Protein 7BIO (pdb70)

Sequence (217 aa):
AVVFVNKLTLIGDAEEFESRYEAVGAFMETQPGLVRYSLVRSTKDDSVYFNIAEWDDEDTFRKALAEPEFRRRLDALTGLIKGEPHLSLPVRQGRAAQVLENLYFQAVVFVNKLTLIGDAEEFESRYEAVGAFMETQPGLVRYSLVRSTKDDSVYFNIAEWDDEDTFRKALAEPEFRRRLDALTGLIKGEPHLSLPVRQGRAAQVLENLYFQGHHHH

Foldseek 3Di:
DWKKKKKKFFQDDPVVLVVLVVQLLVLLVVFPFWDDWDWAADPVDRRIIMIITGGNDVVSVVVSCPDPSNVVSVVVCPSGIDIDIDTGHDPDDDDDDDPCVPVVVD/DKKKKKKKFFPADPVVLVVLVVVLQVVLVPQPFWDHWDWAADPVDRRIIMTMTGGNDDVSVVVQCPDVVSVVSVVVNPVGIDIDMDTGDDDDDDDPVNVVVVVVCVVPVPD

Organism: NCBI:txid42235

B-factor: mean 50.18, std 12.5, range [30.39, 107.14]

Secondary structure (DSSP, 8-state):
-EEEEEEEEE-S-HHHHHHHHHHHHHHHHTSTTEEEEEEEEESS-TTEEEEEEEES-HHHHHHHHT-HHHHHHHHTTBTTEEEEEEEEEEEEEEE---TTGGGS--/-EEEEEEEEE-S-HHHHHHHHHHHHHHHTTSTTEEEEEEEEESS-TTEEEEEEEES-HHHHHHHHT-HHHHHHHHTTBTTEEEEEEEEEEEEEE-HHHHHHHHHHHHHH--

InterPro domains:
  IPR007138 Antibiotic biosynthesis monooxygenase domain [PF03992] (13-73)
  IPR007138 Antibiotic biosynthesis monooxygenase domain [PS51725] (3-90)
  IPR011008 Dimeric alpha-beta barrel [SSF54909] (1-82)

Nearest PDB structures (foldseek):
  7bio-assembly1_A  TM=1.010E+00  e=5.617E-21  Streptomyces bottropensis
  3kng-assembly1_B  TM=9.480E-01  e=1.022E-09  Streptomyces nogalater
  3kg1-assembly3_A-2  TM=9.658E-01  e=2.409E-09  Streptomyces nogalater
  2gff-assembly1_A  TM=8.655E-01  e=7.202E-07  Yersinia pestis
  2omo-assembly4_E  TM=8.014E-01  e=8.889E-06  Nitrosomonas europaea

Structure (mmCIF, N/CA/C/O backbone):
data_7BIO
#
_entry.id   7BIO
#
_cell.length_a   83.681
_cell.length_b   83.681
_cell.length_c   82.346
_cell.angle_alpha   90.000
_cell.angle_beta   90.000
_cell.angle_gamma   120.000
#
_symmetry.space_group_name_H-M   'P 32 2 1'
#
loop_
_entity.id
_entity.type
_entity.pdbx_description
1 polymer 'Monooxygenase/putative anthronoxygenase'
2 non-polymer ETHANOL
3 non-polymer 'PHOSPHATE ION'
4 non-polymer 'ACETATE ION'
5 water water
#
loop_
_atom_site.group_PDB
_atom_site.id
_atom_site.type_symbol
_atom_site.label_atom_id
_atom_site.label_alt_id
_atom_site.label_comp_id
_atom_site.label_asym_id
_atom_site.label_entity_id
_atom_site.label_seq_id
_atom_site.pdbx_PDB_ins_code
_atom_site.Cartn_x
_atom_site.Cartn_y
_atom_site.Cartn_z
_atom_site.occupancy
_atom_site.B_iso_or_equiv
_atom_site.auth_seq_id
_atom_site.auth_comp_id
_atom_site.auth_asym_id
_atom_site.auth_atom_id
_atom_site.pdbx_PDB_model_num
ATOM 1 N N . ALA A 1 2 ? -24.420 31.808 -6.588 1.00 52.74 2 ALA A N 1
ATOM 2 C CA . ALA A 1 2 ? -24.935 32.344 -5.328 1.00 49.21 2 ALA A CA 1
ATOM 3 C C . ALA A 1 2 ? -23.856 32.359 -4.263 1.00 45.50 2 ALA A C 1
ATOM 4 O O . ALA A 1 2 ? -22.929 31.542 -4.283 1.00 44.10 2 ALA A O 1
ATOM 6 N N . VAL A 1 3 ? -23.981 33.304 -3.335 1.00 40.51 3 VAL A N 1
ATOM 7 C CA . VAL A 1 3 ? -23.152 33.345 -2.142 1.00 40.09 3 VAL A CA 1
ATOM 8 C C . VAL A 1 3 ? -24.068 33.378 -0.924 1.00 41.80 3 VAL A C 1
ATOM 9 O O . VAL A 1 3 ? -25.238 33.770 -0.998 1.00 38.49 3 VAL A O 1
ATOM 13 N N . VAL A 1 4 ? -23.534 32.933 0.206 1.00 35.88 4 VAL A N 1
ATOM 14 C CA . VAL A 1 4 ? -24.310 32.834 1.440 1.00 34.33 4 VAL A CA 1
ATOM 15 C C . VAL A 1 4 ? -23.574 33.639 2.498 1.00 34.37 4 VAL A C 1
ATOM 16 O O . VAL A 1 4 ? -22.455 33.281 2.904 1.00 34.02 4 VAL A O 1
ATOM 20 N N . PHE A 1 5 ? -24.185 34.726 2.943 1.00 32.76 5 PHE A N 1
ATOM 21 C CA . PHE A 1 5 ? -23.628 35.472 4.065 1.00 33.78 5 PHE A CA 1
ATOM 22 C C . PHE A 1 5 ? -24.090 34.838 5.374 1.00 37.82 5 PHE A C 1
ATOM 23 O O . PHE A 1 5 ? -25.289 34.644 5.581 1.00 36.05 5 PHE A O 1
ATOM 31 N N . VAL A 1 6 ? -23.147 34.522 6.257 1.00 33.46 6 VAL A N 1
ATOM 32 C CA . VAL A 1 6 ? -23.472 34.005 7.581 1.00 32.07 6 VAL A CA 1
ATOM 33 C C . VAL A 1 6 ? -22.875 34.943 8.608 1.00 37.49 6 VAL A C 1
ATOM 34 O O . VAL A 1 6 ? -21.657 35.192 8.608 1.00 37.17 6 VAL A O 1
ATOM 38 N N . ASN A 1 7 ? -23.723 35.467 9.485 1.00 32.54 7 ASN A N 1
ATOM 39 C CA . ASN A 1 7 ? -23.248 36.277 10.591 1.00 35.79 7 ASN A CA 1
ATOM 40 C C . ASN A 1 7 ? -23.634 35.556 11.864 1.00 39.43 7 ASN A C 1
ATOM 41 O O . ASN A 1 7 ? -24.827 35.339 12.116 1.00 42.03 7 ASN A O 1
ATOM 46 N N . LYS A 1 8 ? -22.627 35.137 12.631 1.00 36.07 8 LYS A N 1
ATOM 47 C CA . LYS A 1 8 ? -22.859 34.571 13.954 1.00 41.40 8 LYS A CA 1
ATOM 48 C C . LYS A 1 8 ? -22.958 35.717 14.954 1.00 45.17 8 LYS A C 1
ATOM 49 O O . LYS A 1 8 ? -21.979 36.440 15.195 1.00 43.63 8 LYS A O 1
ATOM 55 N N . LEU A 1 9 ? -24.136 35.882 15.541 1.00 40.46 9 LEU A N 1
ATOM 56 C CA . LEU A 1 9 ? -24.450 37.036 16.371 1.00 39.65 9 LEU A CA 1
ATOM 57 C C . LEU A 1 9 ? -24.533 36.626 17.829 1.00 46.68 9 LEU A C 1
ATOM 58 O O . LEU A 1 9 ? -25.148 35.607 18.159 1.00 44.08 9 LEU A O 1
ATOM 63 N N . THR A 1 10 ? -23.933 37.435 18.700 1.00 46.46 10 THR A N 1
ATOM 64 C CA . THR A 1 10 ? -23.998 37.229 20.138 1.00 49.19 10 THR A CA 1
ATOM 65 C C . THR A 1 10 ? -24.839 38.339 20.749 1.00 55.34 10 THR A C 1
ATOM 66 O O . THR A 1 10 ? -24.510 39.522 20.608 1.00 51.92 10 THR A O 1
ATOM 70 N N . LEU A 1 11 ? -25.918 37.954 21.421 1.00 52.84 11 LEU A N 1
ATOM 71 C CA . LEU A 1 11 ? -26.825 38.924 22.022 1.00 53.32 11 LEU A CA 1
ATOM 72 C C . LEU A 1 11 ? -26.203 39.538 23.273 1.00 56.95 11 LEU A C 1
ATOM 73 O O . LEU A 1 11 ? -25.761 38.817 24.172 1.00 60.11 11 LEU A O 1
ATOM 78 N N . ILE A 1 12 ? -26.168 40.875 23.339 1.00 54.11 12 ILE A N 1
ATOM 79 C CA . ILE A 1 12 ? -25.634 41.593 24.490 1.00 61.62 12 ILE A CA 1
ATOM 80 C C . ILE A 1 12 ? -26.657 42.546 25.099 1.00 66.52 12 ILE A C 1
ATOM 81 O O . ILE A 1 12 ? -26.323 43.317 26.000 1.00 74.02 12 ILE A O 1
ATOM 86 N N . GLY A 1 13 ? -27.897 42.519 24.617 1.00 69.23 13 GLY A N 1
ATOM 87 C CA . GLY A 1 13 ? -28.967 43.286 25.229 1.00 70.32 13 GLY A CA 1
ATOM 88 C C . GLY A 1 13 ? -30.287 42.538 25.211 1.00 76.82 13 GLY A C 1
ATOM 89 O O . GLY A 1 13 ? -30.313 41.303 25.281 1.00 73.21 13 GLY A O 1
ATOM 90 N N . ASP A 1 14 ? -31.393 43.271 25.096 1.00 78.28 14 ASP A N 1
ATOM 91 C CA . ASP A 1 14 ? -32.707 42.643 25.154 1.00 77.88 14 ASP A CA 1
ATOM 92 C C . ASP A 1 14 ? -33.016 41.920 23.849 1.00 70.38 14 ASP A C 1
ATOM 93 O O . ASP A 1 14 ? -32.958 42.509 22.764 1.00 67.75 14 ASP A O 1
ATOM 98 N N . ALA A 1 15 ? -33.355 40.636 23.966 1.00 61.79 15 ALA A N 1
ATOM 99 C CA . ALA A 1 15 ? -33.609 39.820 22.786 1.00 60.59 15 ALA A CA 1
ATOM 100 C C . ALA A 1 15 ? -34.796 40.355 21.994 1.00 60.21 15 ALA A C 1
ATOM 101 O O . ALA A 1 15 ? -34.748 40.432 20.763 1.00 59.88 15 ALA A O 1
ATOM 103 N N . GLU A 1 16 ? -35.875 40.729 22.688 1.00 63.96 16 GLU A N 1
ATOM 104 C CA . GLU A 1 16 ? -37.060 41.226 21.993 1.00 68.01 16 GLU A CA 1
ATOM 105 C C . GLU A 1 16 ? -36.753 42.487 21.195 1.00 63.13 16 GLU A C 1
ATOM 106 O O . GLU A 1 16 ? -37.187 42.624 20.046 1.00 65.12 16 GLU A O 1
ATOM 112 N N . GLU A 1 17 ? -36.016 43.429 21.780 1.00 62.99 17 GLU A N 1
ATOM 113 C CA . GLU A 1 17 ? -35.729 44.643 21.025 1.00 72.44 17 GLU A CA 1
ATOM 114 C C . GLU A 1 17 ? -34.782 44.353 19.871 1.00 67.84 17 GLU A C 1
ATOM 115 O O . GLU A 1 17 ? -34.979 44.861 18.758 1.00 66.01 17 GLU A O 1
ATOM 121 N N . PHE A 1 18 ? -33.749 43.538 20.109 1.00 62.38 18 PHE A N 1
ATOM 122 C CA . PHE A 1 18 ? -32.900 43.122 18.998 1.00 60.00 18 PHE A CA 1
ATOM 123 C C . PHE A 1 18 ? -33.748 42.604 17.847 1.00 59.84 18 PHE A C 1
ATOM 124 O O . PHE A 1 18 ? -33.593 43.030 16.696 1.00 56.88 18 PHE A O 1
ATOM 132 N N . GLU A 1 19 ? -34.658 41.677 18.146 1.00 56.12 19 GLU A N 1
ATOM 133 C CA . GLU A 1 19 ? -35.461 41.071 17.091 1.00 56.48 19 GLU A CA 1
ATOM 134 C C . GLU A 1 19 ? -36.372 42.096 16.422 1.00 58.10 19 GLU A C 1
ATOM 135 O O . GLU A 1 19 ? -36.559 42.056 15.204 1.00 58.57 19 GLU A O 1
ATOM 141 N N . SER A 1 20 ? -36.953 43.025 17.188 1.00 66.92 20 SER A N 1
ATOM 142 C CA . SER A 1 20 ? -37.792 44.034 16.546 1.00 69.90 20 SER A CA 1
ATOM 143 C C . SER A 1 20 ? -36.964 44.954 15.656 1.00 66.41 20 SER A C 1
ATOM 144 O O . SER A 1 20 ? -37.367 45.256 14.527 1.00 69.63 20 SER A O 1
ATOM 147 N N . ARG A 1 21 ? -35.790 45.387 16.124 1.00 60.15 21 ARG A N 1
ATOM 148 C CA . ARG A 1 21 ? -34.941 46.231 15.283 1.00 63.28 21 ARG A CA 1
ATOM 149 C C . ARG A 1 21 ? -34.364 45.466 14.096 1.00 59.78 21 ARG A C 1
ATOM 150 O O . ARG A 1 21 ? -34.058 46.069 13.062 1.00 60.27 21 ARG A O 1
ATOM 158 N N . TYR A 1 22 ? -34.199 44.150 14.212 1.00 55.05 22 TYR A N 1
ATOM 159 C CA . TYR A 1 22 ? -33.751 43.387 13.055 1.00 50.36 22 TYR A CA 1
ATOM 160 C C . TYR A 1 22 ? -34.827 43.302 11.976 1.00 53.36 22 TYR A C 1
ATOM 161 O O . TYR A 1 22 ? -34.506 43.083 10.800 1.00 49.53 22 TYR A O 1
ATOM 170 N N . GLU A 1 23 ? -36.095 43.456 12.357 1.00 56.39 23 GLU A N 1
ATOM 171 C CA . GLU A 1 23 ? -37.173 43.506 11.377 1.00 60.88 23 GLU A CA 1
ATOM 172 C C . GLU A 1 23 ? -36.893 44.550 10.300 1.00 56.29 23 GLU A C 1
ATOM 173 O O . GLU A 1 23 ? -37.094 44.298 9.105 1.00 55.67 23 GLU A O 1
ATOM 179 N N . ALA A 1 24 ? -36.424 45.731 10.710 1.00 49.99 24 ALA A N 1
ATOM 180 C CA . ALA A 1 24 ? -36.138 46.804 9.764 1.00 50.15 24 ALA A CA 1
ATOM 181 C C . ALA A 1 24 ? -34.982 46.447 8.839 1.00 53.65 24 ALA A C 1
ATOM 182 O O . ALA A 1 24 ? -34.942 46.900 7.687 1.00 54.16 24 ALA A O 1
ATOM 184 N N . VAL A 1 25 ? -34.019 45.674 9.332 1.00 47.83 25 VAL A N 1
ATOM 185 C CA . VAL A 1 25 ? -32.903 45.263 8.492 1.00 53.42 25 VAL A CA 1
ATOM 186 C C . VAL A 1 25 ? -33.370 44.238 7.468 1.00 50.85 25 VAL A C 1
ATOM 187 O O . VAL A 1 25 ? -33.076 44.351 6.270 1.00 46.12 25 VAL A O 1
ATOM 191 N N . GLY A 1 26 ? -34.128 43.238 7.920 1.00 53.25 26 GLY A N 1
ATOM 192 C CA . GLY A 1 26 ? -34.681 42.271 6.986 1.00 54.22 26 GLY A CA 1
ATOM 193 C C . GLY A 1 26 ? -35.515 42.940 5.912 1.00 57.31 26 GLY A C 1
ATOM 194 O O . GLY A 1 26 ? -35.361 42.651 4.723 1.00 54.87 26 GLY A O 1
ATOM 195 N N . ALA A 1 27 ? -36.383 43.873 6.317 1.00 51.59 27 ALA A N 1
ATOM 196 C CA . ALA A 1 27 ? -37.221 44.582 5.355 1.00 55.69 27 ALA A CA 1
ATOM 197 C C . ALA A 1 27 ? -36.381 45.260 4.282 1.00 56.07 27 ALA A C 1
ATOM 198 O O . ALA A 1 27 ? -36.688 45.169 3.088 1.00 56.25 27 ALA A O 1
ATOM 200 N N . PHE A 1 28 ? -35.329 45.972 4.685 1.00 52.59 28 PHE A N 1
ATOM 201 C CA . PHE A 1 28 ? -34.540 46.690 3.692 1.00 48.96 28 PHE A CA 1
ATOM 202 C C . PHE A 1 28 ? -33.804 45.725 2.766 1.00 45.02 28 PHE A C 1
ATOM 203 O O . PHE A 1 28 ? -33.714 45.965 1.555 1.00 50.42 28 PHE A O 1
ATOM 211 N N . MET A 1 29 ? -33.248 44.652 3.318 1.00 48.01 29 MET A N 1
ATOM 212 C CA . MET A 1 29 ? -32.606 43.642 2.485 1.00 56.03 29 MET A CA 1
ATOM 213 C C . MET A 1 29 ? -33.530 43.186 1.365 1.00 57.66 29 MET A C 1
ATOM 214 O O . MET A 1 29 ? -33.131 43.131 0.196 1.00 56.15 29 MET A O 1
ATOM 219 N N . GLU A 1 30 ? -34.786 42.883 1.705 1.00 54.28 30 GLU A N 1
ATOM 220 C CA . GLU A 1 30 ? -35.722 42.341 0.727 1.00 51.74 30 GLU A CA 1
ATOM 221 C C . GLU A 1 30 ? -35.936 43.263 -0.456 1.00 51.77 30 GLU A C 1
ATOM 222 O O . GLU A 1 30 ? -36.395 42.800 -1.506 1.00 63.27 30 GLU A O 1
ATOM 228 N N . THR A 1 31 ? -35.636 44.552 -0.313 1.00 46.93 31 THR A N 1
ATOM 229 C CA . THR A 1 31 ? -35.738 45.506 -1.405 1.00 48.93 31 THR A CA 1
ATOM 230 C C . THR A 1 31 ? -34.465 45.604 -2.234 1.00 51.09 31 THR A C 1
ATOM 231 O O . THR A 1 31 ? -34.430 46.384 -3.185 1.00 51.29 31 THR A O 1
ATOM 235 N N . GLN A 1 32 ? -33.426 44.828 -1.910 1.00 54.05 32 GLN A N 1
ATOM 236 C CA . GLN A 1 32 ? -32.149 45.088 -2.575 1.00 50.29 32 GLN A CA 1
ATOM 237 C C . GLN A 1 32 ? -31.906 44.099 -3.703 1.00 46.20 32 GLN A C 1
ATOM 238 O O . GLN A 1 32 ? -32.165 42.904 -3.544 1.00 43.39 32 GLN A O 1
ATOM 244 N N . PRO A 1 33 ? -31.400 44.571 -4.839 1.00 50.47 33 PRO A N 1
ATOM 245 C CA . PRO A 1 33 ? -31.149 43.661 -5.962 1.00 49.92 33 PRO A CA 1
ATOM 246 C C . PRO A 1 33 ? -30.246 42.512 -5.535 1.00 46.49 33 PRO A C 1
ATOM 247 O O . PRO A 1 33 ? -29.248 42.704 -4.839 1.00 40.64 33 PRO A O 1
ATOM 251 N N . GLY A 1 34 ? -30.616 41.306 -5.937 1.00 41.69 34 GLY A N 1
ATOM 252 C CA . GLY A 1 34 ? -29.786 40.145 -5.741 1.00 39.56 34 GLY A CA 1
ATOM 253 C C . GLY A 1 34 ? -30.145 39.292 -4.547 1.00 34.61 34 GLY A C 1
ATOM 254 O O . GLY A 1 34 ? -29.683 38.148 -4.462 1.00 35.16 34 GLY A O 1
ATOM 255 N N . LEU A 1 35 ? -30.951 39.798 -3.616 1.00 36.11 35 LEU A N 1
ATOM 256 C CA . LEU A 1 35 ? -31.315 38.970 -2.474 1.00 34.37 35 LEU A CA 1
ATOM 257 C C . LEU A 1 35 ? -32.143 37.772 -2.925 1.00 38.86 35 LEU A C 1
ATOM 258 O O . LEU A 1 35 ? -33.129 37.925 -3.653 1.00 47.28 35 LEU A O 1
ATOM 263 N N . VAL A 1 36 ? -31.756 36.579 -2.481 1.00 36.39 36 VAL A N 1
ATOM 264 C CA . VAL A 1 36 ? -32.580 35.390 -2.713 1.00 37.70 36 VAL A CA 1
ATOM 265 C C . VAL A 1 36 ? -33.517 35.132 -1.542 1.00 41.00 36 VAL A C 1
ATOM 266 O O . VAL A 1 36 ? -34.733 35.003 -1.721 1.00 42.32 36 VAL A O 1
ATOM 270 N N . ARG A 1 37 ? -32.971 35.063 -0.333 1.00 37.47 37 ARG A N 1
ATOM 271 C CA . ARG A 1 37 ? -33.731 34.721 0.864 1.00 37.21 37 ARG A CA 1
ATOM 272 C C . ARG A 1 37 ? -32.830 35.002 2.058 1.00 40.90 37 ARG A C 1
ATOM 273 O O . ARG A 1 37 ? -31.617 35.165 1.909 1.00 41.15 37 ARG A O 1
ATOM 281 N N . TYR A 1 38 ? -33.431 35.053 3.247 1.00 38.47 38 TYR A N 1
ATOM 282 C CA . TYR A 1 38 ? -32.663 35.120 4.487 1.00 39.49 38 TYR A CA 1
ATOM 283 C C . TYR A 1 38 ? -33.471 34.495 5.615 1.00 38.45 38 TYR A C 1
ATOM 284 O O . TYR A 1 38 ? -34.707 34.473 5.589 1.00 38.70 38 TYR A O 1
ATOM 293 N N . SER A 1 39 ? -32.753 33.995 6.614 1.00 33.82 39 SER A N 1
ATOM 294 C CA . SER A 1 39 ? -33.349 33.590 7.875 1.00 34.94 39 SER A CA 1
ATOM 295 C C . SER A 1 39 ? -32.480 34.117 9.006 1.00 39.21 39 SER A C 1
ATOM 296 O O . SER A 1 39 ? -31.248 34.022 8.948 1.00 38.35 39 SER A O 1
ATOM 299 N N . LEU A 1 40 ? -33.119 34.678 10.025 1.00 32.15 40 LEU A N 1
ATOM 300 C CA . LEU A 1 40 ? -32.496 34.875 11.326 1.00 37.80 40 LEU A CA 1
ATOM 301 C C . LEU A 1 40 ? -32.977 33.739 12.219 1.00 37.21 40 LEU A C 1
ATOM 302 O O . LEU A 1 40 ? -34.189 33.574 12.401 1.00 40.90 40 LEU A O 1
ATOM 307 N N . VAL A 1 41 ? -32.042 32.929 12.730 1.00 32.12 41 VAL A N 1
ATOM 308 C CA . VAL A 1 41 ? -32.386 31.784 13.570 1.00 33.33 41 VAL A CA 1
ATOM 309 C C . VAL A 1 41 ? -31.692 31.945 14.910 1.00 40.28 41 VAL A C 1
ATOM 310 O O . VAL A 1 41 ? -30.607 32.535 15.005 1.00 45.16 41 VAL A O 1
ATOM 314 N N . ARG A 1 42 ? -32.337 31.436 15.957 1.00 34.93 42 ARG A N 1
ATOM 315 C CA . ARG A 1 42 ? -31.817 31.548 17.309 1.00 38.46 42 ARG A CA 1
ATOM 316 C C . ARG A 1 42 ? -31.498 30.159 17.839 1.00 43.90 42 ARG A C 1
ATOM 317 O O . ARG A 1 42 ? -32.334 29.248 17.764 1.00 40.28 42 ARG A O 1
ATOM 325 N N . SER A 1 43 ? -30.291 30.002 18.374 1.00 40.27 43 SER A N 1
ATOM 326 C CA . SER A 1 43 ? -29.860 28.710 18.886 1.00 41.90 43 SER A CA 1
ATOM 327 C C . SER A 1 43 ? -30.678 28.296 20.101 1.00 42.97 43 SER A C 1
ATOM 328 O O . SER A 1 43 ? -30.937 29.098 21.001 1.00 37.83 43 SER A O 1
ATOM 331 N N . THR A 1 44 ? -31.074 27.024 20.134 1.00 39.80 44 THR A N 1
ATOM 332 C CA . THR A 1 44 ? -31.668 26.462 21.336 1.00 44.85 44 THR A CA 1
ATOM 333 C C . THR A 1 44 ? -30.625 25.880 22.275 1.00 43.93 44 THR A C 1
ATOM 334 O O . THR A 1 44 ? -30.968 25.499 23.397 1.00 47.24 44 THR A O 1
ATOM 338 N N . LYS A 1 45 ? -29.360 25.813 21.860 1.00 45.74 45 LYS A N 1
ATOM 339 C CA . LYS A 1 45 ? -28.328 25.374 22.796 1.00 46.45 45 LYS A CA 1
ATOM 340 C C . LYS A 1 45 ? -27.845 26.526 23.669 1.00 49.73 45 LYS A C 1
ATOM 341 O O . LYS A 1 45 ? -27.687 26.374 24.885 1.00 50.74 45 LYS A O 1
ATOM 347 N N . ASP A 1 46 ? -27.577 27.673 23.051 1.00 47.92 46 ASP A N 1
ATOM 348 C CA . ASP A 1 46 ? -27.124 28.879 23.738 1.00 52.56 46 ASP A CA 1
ATOM 349 C C . ASP A 1 46 ? -27.977 30.022 23.197 1.00 48.67 46 ASP A C 1
ATOM 350 O O . ASP A 1 46 ? -27.747 30.493 22.084 1.00 43.83 46 ASP A O 1
ATOM 355 N N . ASP A 1 47 ? -28.958 30.474 23.974 1.00 47.49 47 ASP A N 1
ATOM 356 C CA . ASP A 1 47 ? -29.909 31.416 23.400 1.00 50.86 47 ASP A CA 1
ATOM 357 C C . ASP A 1 47 ? -29.326 32.817 23.219 1.00 51.74 47 ASP A C 1
ATOM 358 O O . ASP A 1 47 ? -30.027 33.705 22.721 1.00 50.90 47 ASP A O 1
ATOM 363 N N . SER A 1 48 ? -28.071 33.043 23.601 1.00 46.62 48 SER A N 1
ATOM 364 C CA . SER A 1 48 ? -27.404 34.287 23.237 1.00 49.97 48 SER A CA 1
ATOM 365 C C . SER A 1 48 ? -26.800 34.239 21.837 1.00 54.78 48 SER A C 1
ATOM 366 O O . SER A 1 48 ? -26.208 35.231 21.395 1.00 54.18 48 SER A O 1
ATOM 369 N N . VAL A 1 49 ? -26.946 33.126 21.121 1.00 41.66 49 VAL A N 1
ATOM 370 C CA . VAL A 1 49 ? -26.368 32.953 19.792 1.00 41.90 49 VAL A CA 1
ATOM 371 C C . VAL A 1 49 ? -27.489 32.993 18.766 1.00 42.44 49 VAL A C 1
ATOM 372 O O . VAL A 1 49 ? -28.475 32.255 18.888 1.00 46.03 49 VAL A O 1
ATOM 376 N N . TYR A 1 50 ? -27.347 33.857 17.763 1.00 40.92 50 TYR A N 1
ATOM 377 C CA . TYR A 1 50 ? -28.176 33.811 16.567 1.00 37.64 50 TYR A CA 1
ATOM 378 C C . TYR A 1 50 ? -27.269 33.648 15.367 1.00 40.85 50 TYR A C 1
ATOM 379 O O . TYR A 1 50 ? -26.066 33.919 15.432 1.00 41.00 50 TYR A O 1
ATOM 388 N N . PHE A 1 51 ? -27.860 33.212 14.259 1.00 35.65 51 PHE A N 1
ATOM 389 C CA . PHE A 1 51 ? -27.211 33.299 12.961 1.00 31.75 51 PHE A CA 1
ATOM 390 C C . PHE A 1 51 ? -28.142 34.011 12.002 1.00 35.26 51 PHE A C 1
ATOM 391 O O . PHE A 1 51 ? -29.308 33.619 11.862 1.00 38.02 51 PHE A O 1
ATOM 399 N N . ASN A 1 52 ? -27.628 35.042 11.347 1.00 32.62 52 ASN A N 1
ATOM 400 C CA . ASN A 1 52 ? -28.258 35.582 10.157 1.00 33.72 52 ASN A CA 1
ATOM 401 C C . ASN A 1 52 ? -27.662 34.848 8.969 1.00 36.35 52 ASN A C 1
ATOM 402 O O . ASN A 1 52 ? -26.438 34.745 8.850 1.00 36.27 52 ASN A O 1
ATOM 407 N N . ILE A 1 53 ? -28.529 34.305 8.118 1.00 34.36 53 ILE A N 1
ATOM 408 C CA . ILE A 1 53 ? -28.130 33.491 6.973 1.00 30.97 53 ILE A CA 1
ATOM 409 C C . ILE A 1 53 ? -28.843 34.063 5.767 1.00 31.31 53 ILE A C 1
ATOM 410 O O . ILE A 1 53 ? -30.054 33.844 5.593 1.00 32.11 53 ILE A O 1
ATOM 415 N N . ALA A 1 54 ? -28.102 34.777 4.923 1.00 31.00 54 ALA A N 1
ATOM 416 C CA . ALA A 1 54 ? -28.696 35.561 3.848 1.00 36.02 54 ALA A CA 1
ATOM 417 C C . ALA A 1 54 ? -28.062 35.164 2.526 1.00 39.60 54 ALA A C 1
ATOM 418 O O . ALA A 1 54 ? -26.839 35.271 2.362 1.00 37.49 54 ALA A O 1
ATOM 420 N N . GLU A 1 55 ? -28.892 34.742 1.575 1.00 32.96 55 GLU A N 1
ATOM 421 C CA . GLU A 1 55 ? -28.410 34.218 0.304 1.00 33.74 55 GLU A CA 1
ATOM 422 C C . GLU A 1 55 ? -28.572 35.253 -0.802 1.00 35.93 55 GLU A C 1
ATOM 423 O O . GLU A 1 55 ? -29.669 35.789 -1.015 1.00 38.97 55 GLU A O 1
ATOM 429 N N . TRP A 1 56 ? -27.478 35.529 -1.510 1.00 33.32 56 TRP A N 1
ATOM 430 C CA . TRP A 1 56 ? -27.428 36.570 -2.523 1.00 33.69 56 TRP A CA 1
ATOM 431 C C . TRP A 1 56 ? -26.977 35.968 -3.840 1.00 36.32 56 TRP A C 1
ATOM 432 O O . TRP A 1 56 ? -26.282 34.944 -3.861 1.00 37.21 56 TRP A O 1
ATOM 443 N N . ASP A 1 57 ? -27.358 36.645 -4.934 1.00 36.42 57 ASP A N 1
ATOM 444 C CA . ASP A 1 57 ? -27.010 36.178 -6.271 1.00 37.60 57 ASP A CA 1
ATOM 445 C C . ASP A 1 57 ? -25.500 36.080 -6.454 1.00 41.94 57 ASP A C 1
ATOM 446 O O . ASP A 1 57 ? -25.007 35.214 -7.194 1.00 39.01 57 ASP A O 1
ATOM 451 N N . ASP A 1 58 ? -24.751 36.985 -5.832 1.00 35.58 58 ASP A N 1
ATOM 452 C CA . ASP A 1 58 ? -23.302 37.008 -5.991 1.00 36.79 58 ASP A CA 1
ATOM 453 C C . ASP A 1 58 ? -22.729 38.003 -4.993 1.00 41.29 58 ASP A C 1
ATOM 454 O O . ASP A 1 58 ? -23.461 38.742 -4.329 1.00 37.04 58 ASP A O 1
ATOM 459 N N . GLU A 1 59 ? -21.402 37.997 -4.883 1.00 38.20 59 GLU A N 1
ATOM 460 C CA . GLU A 1 59 ? -20.744 38.900 -3.943 1.00 42.65 59 GLU A CA 1
ATOM 461 C C . GLU A 1 59 ? -21.001 40.354 -4.319 1.00 45.93 59 GLU A C 1
ATOM 462 O O . GLU A 1 59 ? -21.133 41.229 -3.451 1.00 42.99 59 GLU A O 1
ATOM 468 N N . ASP A 1 60 ? -21.093 40.617 -5.618 1.00 44.20 60 ASP A N 1
ATOM 469 C CA . ASP A 1 60 ? -21.290 41.961 -6.137 1.00 41.45 60 ASP A CA 1
ATOM 470 C C . ASP A 1 60 ? -22.562 42.604 -5.578 1.00 39.75 60 ASP A C 1
ATOM 471 O O . ASP A 1 60 ? -22.550 43.759 -5.128 1.00 36.16 60 ASP A O 1
ATOM 476 N N . THR A 1 61 ? -23.686 41.892 -5.654 1.00 38.98 61 THR A N 1
ATOM 477 C CA . THR A 1 61 ? -24.946 42.481 -5.203 1.00 44.80 61 THR A CA 1
ATOM 478 C C . THR A 1 61 ? -24.952 42.649 -3.692 1.00 38.70 61 THR A C 1
ATOM 479 O O . THR A 1 61 ? -25.504 43.625 -3.171 1.00 40.48 61 THR A O 1
ATOM 483 N N . PHE A 1 62 ? -24.334 41.703 -2.982 1.00 38.55 62 PHE A N 1
ATOM 484 C CA . PHE A 1 62 ? -24.182 41.796 -1.535 1.00 38.73 62 PHE A CA 1
ATOM 485 C C . PHE A 1 62 ? -23.379 43.038 -1.155 1.00 39.17 62 PHE A C 1
ATOM 486 O O . PHE A 1 62 ? -23.803 43.837 -0.306 1.00 37.33 62 PHE A O 1
ATOM 494 N N . ARG A 1 63 ? -22.228 43.239 -1.807 1.00 37.25 63 ARG A N 1
ATOM 495 C CA . ARG A 1 63 ? -21.419 44.426 -1.541 1.00 36.06 63 ARG A CA 1
ATOM 496 C C . ARG A 1 63 ? -22.174 45.707 -1.898 1.00 43.83 63 ARG A C 1
ATOM 497 O O . ARG A 1 63 ? -22.117 46.702 -1.163 1.00 43.20 63 ARG A O 1
ATOM 505 N N . LYS A 1 64 ? -22.894 45.707 -3.019 1.00 45.09 64 LYS A N 1
ATOM 506 C CA . LYS A 1 64 ? -23.590 46.928 -3.414 1.00 43.23 64 LYS A CA 1
ATOM 507 C C . LYS A 1 64 ? -24.694 47.283 -2.421 1.00 37.44 64 LYS A C 1
ATOM 508 O O . LYS A 1 64 ? -24.893 48.464 -2.116 1.00 42.61 64 LYS A O 1
ATOM 514 N N . ALA A 1 65 ? -25.398 46.283 -1.879 1.00 42.66 65 ALA A N 1
ATOM 515 C CA . ALA A 1 65 ? -26.444 46.566 -0.895 1.00 44.83 65 ALA A CA 1
ATOM 516 C C . ALA A 1 65 ? -25.853 47.173 0.373 1.00 49.57 65 ALA A C 1
ATOM 517 O O . ALA A 1 65 ? -26.380 48.155 0.912 1.00 50.63 65 ALA A O 1
ATOM 519 N N . LEU A 1 66 ? -24.751 46.597 0.866 1.00 40.37 66 LEU A N 1
ATOM 520 C CA . LEU A 1 66 ? -24.103 47.123 2.061 1.00 42.12 66 LEU A CA 1
ATOM 521 C C . LEU A 1 66 ? -23.596 48.546 1.883 1.00 44.46 66 LEU A C 1
ATOM 522 O O . LEU A 1 66 ? -23.303 49.211 2.882 1.00 45.12 66 LEU A O 1
ATOM 527 N N . ALA A 1 67 ? -23.482 49.036 0.648 1.00 47.95 67 ALA A N 1
ATOM 528 C CA . ALA A 1 67 ? -23.091 50.426 0.434 1.00 53.30 67 ALA A CA 1
ATOM 529 C C . ALA A 1 67 ? -24.258 51.404 0.545 1.00 53.67 67 ALA A C 1
ATOM 530 O O . ALA A 1 67 ? -24.043 52.609 0.394 1.00 53.48 67 ALA A O 1
ATOM 532 N N . GLU A 1 68 ? -25.479 50.926 0.796 1.00 52.52 68 GLU A N 1
ATOM 533 C CA . GLU A 1 68 ? -26.621 51.839 0.876 1.00 54.67 68 GLU A CA 1
ATOM 534 C C . GLU A 1 68 ? -26.661 52.510 2.243 1.00 49.43 68 GLU A C 1
ATOM 535 O O . GLU A 1 68 ? -26.621 51.817 3.266 1.00 50.99 68 GLU A O 1
ATOM 541 N N . PRO A 1 69 ? -26.753 53.837 2.301 1.00 50.29 69 PRO A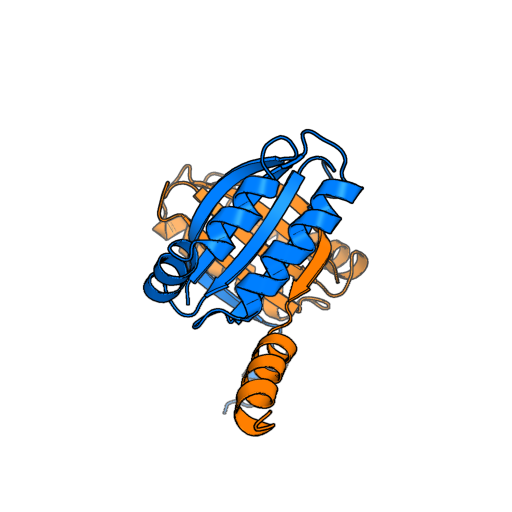 N 1
ATOM 542 C CA . PRO A 1 69 ? -26.848 54.509 3.610 1.00 54.75 69 PRO A CA 1
ATOM 543 C C . PRO A 1 69 ? -27.986 53.997 4.482 1.00 57.16 69 PRO A C 1
ATOM 544 O O . PRO A 1 69 ? -27.804 53.853 5.697 1.00 61.13 69 PRO A O 1
ATOM 548 N N . GLU A 1 70 ? -29.157 53.719 3.901 1.00 54.76 70 GLU A N 1
ATOM 549 C CA . GLU A 1 70 ? -30.262 53.181 4.692 1.00 59.60 70 GLU A CA 1
ATOM 550 C C . GLU A 1 70 ? -29.910 51.823 5.299 1.00 56.51 70 GLU A C 1
ATOM 551 O O . GLU A 1 70 ? -30.287 51.532 6.442 1.00 57.32 70 GLU A O 1
ATOM 557 N N . PHE A 1 71 ? -29.203 50.968 4.546 1.00 50.18 71 PHE A N 1
ATOM 558 C CA . PHE A 1 71 ? -28.743 49.697 5.105 1.00 49.94 71 PHE A CA 1
ATOM 559 C C . PHE A 1 71 ? -27.803 49.932 6.282 1.00 47.94 71 PHE A C 1
ATOM 560 O O . PHE A 1 71 ? -27.914 49.275 7.324 1.00 50.32 71 PHE A O 1
ATOM 568 N N . ARG A 1 72 ? -26.861 50.859 6.129 1.00 44.33 72 ARG A N 1
ATOM 569 C CA . ARG A 1 72 ? -25.914 51.135 7.202 1.00 48.30 72 ARG A CA 1
ATOM 570 C C . ARG A 1 72 ? -26.613 51.752 8.405 1.00 52.39 72 ARG A C 1
ATOM 571 O O . ARG A 1 72 ? -26.235 51.495 9.555 1.00 51.52 72 ARG A O 1
ATOM 579 N N . ARG A 1 73 ? -27.630 52.575 8.154 1.00 55.23 73 ARG A N 1
ATOM 580 C CA . ARG A 1 73 ? -28.407 53.180 9.231 1.00 56.46 73 ARG A CA 1
ATOM 581 C C . ARG A 1 73 ? -29.098 52.108 10.070 1.00 56.07 73 ARG A C 1
ATOM 582 O O . ARG A 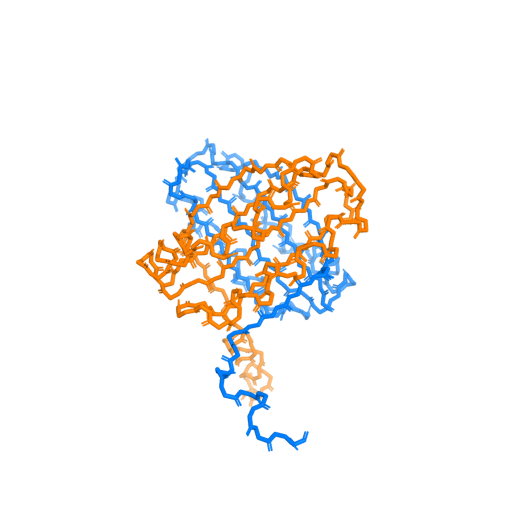1 73 ? -29.035 52.123 11.303 1.00 57.90 73 ARG A O 1
ATOM 590 N N . ARG A 1 74 ? -29.736 51.145 9.414 1.00 52.18 74 ARG A N 1
ATOM 591 C CA . ARG A 1 74 ? -30.458 50.116 10.151 1.00 52.57 74 ARG A CA 1
ATOM 592 C C . ARG A 1 74 ? -29.514 49.121 10.828 1.00 52.66 74 ARG A C 1
ATOM 593 O O . ARG A 1 74 ? -29.817 48.638 11.928 1.00 55.96 74 ARG A O 1
ATOM 601 N N . LEU A 1 75 ? -28.363 48.819 10.216 1.00 50.13 75 LEU A N 1
ATOM 602 C CA . LEU A 1 75 ? -27.353 48.021 10.914 1.00 47.66 75 LEU A CA 1
ATOM 603 C C . LEU A 1 75 ? -26.839 48.755 12.144 1.00 54.82 75 LEU A C 1
ATOM 604 O O . LEU A 1 75 ? -26.676 48.159 13.218 1.00 55.02 75 LEU A O 1
ATOM 609 N N . ASP A 1 76 ? -26.585 50.059 12.012 1.00 49.66 76 ASP A N 1
ATOM 610 C CA . ASP A 1 76 ? -26.064 50.816 13.141 1.00 53.64 76 ASP A CA 1
ATOM 611 C C . ASP A 1 76 ? -27.046 50.819 14.309 1.00 59.16 76 ASP A C 1
ATOM 612 O O . ASP A 1 76 ? -26.634 50.949 15.468 1.00 56.12 76 ASP A O 1
ATOM 617 N N . ALA A 1 77 ? -28.343 50.668 14.035 1.00 62.50 77 ALA A N 1
ATOM 618 C CA . ALA A 1 77 ? -29.300 50.650 15.135 1.00 64.20 77 ALA A CA 1
ATOM 619 C C . ALA A 1 77 ? -29.225 49.364 15.948 1.00 62.70 77 ALA A C 1
ATOM 620 O O . ALA A 1 77 ? -29.869 49.281 16.995 1.00 66.66 77 ALA A O 1
ATOM 622 N N . LEU A 1 78 ? -28.458 48.368 15.502 1.00 61.48 78 LEU A N 1
ATOM 623 C CA . LEU A 1 78 ? -28.256 47.153 16.281 1.00 59.74 78 LEU A CA 1
ATOM 624 C C . LEU A 1 78 ? -27.052 47.235 17.213 1.00 59.75 78 LEU A C 1
ATOM 625 O O . LEU A 1 78 ? -26.840 46.308 18.005 1.00 59.00 78 LEU A O 1
ATOM 630 N N . THR A 1 79 ? -26.265 48.307 17.135 1.00 57.10 79 THR A N 1
ATOM 631 C CA . THR A 1 79 ? -25.091 48.448 17.989 1.00 56.29 79 THR A CA 1
ATOM 632 C C . THR A 1 79 ? -25.511 48.504 19.453 1.00 63.10 79 THR A C 1
ATOM 633 O O . THR A 1 79 ? -26.425 49.247 19.824 1.00 67.22 79 THR A O 1
ATOM 637 N N . GLY A 1 80 ? -24.827 47.734 20.292 1.00 64.23 80 GLY A N 1
ATOM 638 C CA . GLY A 1 80 ? -25.194 47.614 21.681 1.00 68.64 80 GLY A CA 1
ATOM 639 C C . GLY A 1 80 ? -26.150 46.482 21.983 1.00 63.39 80 GLY A C 1
ATOM 640 O O . GLY A 1 80 ? -26.253 46.072 23.141 1.00 67.94 80 GLY A O 1
ATOM 641 N N . LEU A 1 81 ? -26.861 45.973 20.981 1.00 61.41 81 LEU A N 1
ATOM 642 C CA . LEU A 1 81 ? -27.733 44.822 21.171 1.00 59.22 81 LEU A CA 1
ATOM 643 C C . LEU A 1 81 ? -27.073 43.509 20.788 1.00 56.98 81 LEU A C 1
ATOM 644 O O . LEU A 1 81 ? -27.380 42.477 21.390 1.00 58.80 81 LEU A O 1
ATOM 649 N N . ILE A 1 82 ? -26.181 43.514 19.797 1.00 54.39 82 ILE A N 1
ATOM 650 C CA . ILE A 1 82 ? -25.499 42.298 19.367 1.00 60.93 82 ILE A CA 1
ATOM 651 C C . ILE A 1 82 ? -24.063 42.634 18.983 1.00 62.90 82 ILE A C 1
ATOM 652 O O . ILE A 1 82 ? -23.710 43.792 18.743 1.00 63.21 82 ILE A O 1
ATOM 657 N N . LYS A 1 83 ? -23.231 41.593 18.959 1.00 56.79 83 LYS A N 1
ATOM 658 C CA . LYS A 1 83 ? -21.900 41.613 18.369 1.00 52.24 83 LYS A CA 1
ATOM 659 C C . LYS A 1 83 ? -21.853 40.586 17.253 1.00 44.50 83 LYS A C 1
ATOM 660 O O . LYS A 1 83 ? -22.453 39.514 17.365 1.00 44.31 83 LYS A O 1
ATOM 666 N N . GLY A 1 84 ? -21.130 40.896 16.177 1.00 47.06 84 GLY A N 1
ATOM 667 C CA . GLY A 1 84 ? -21.125 40.056 14.988 1.00 47.93 84 GLY A CA 1
ATOM 668 C C . GLY A 1 84 ? -19.803 39.366 14.703 1.00 43.66 84 GLY A C 1
ATOM 669 O O . GLY A 1 84 ? -18.727 39.872 15.046 1.00 43.75 84 GLY A O 1
ATOM 670 N N . GLU A 1 85 ? -19.903 38.202 14.065 1.00 42.39 85 GLU A N 1
ATOM 671 C CA . GLU A 1 85 ? -18.791 37.481 13.440 1.00 46.27 85 GLU A CA 1
ATOM 672 C C . GLU A 1 85 ? -19.191 37.208 11.995 1.00 47.11 85 GLU A C 1
ATOM 673 O O . GLU A 1 85 ? -19.700 36.122 11.676 1.00 45.16 85 GLU A O 1
ATOM 679 N N . PRO A 1 86 ? -18.971 38.167 11.093 1.00 42.86 86 PRO A N 1
ATOM 680 C CA . PRO A 1 86 ? -19.488 38.039 9.727 1.00 40.94 86 PRO A CA 1
ATOM 681 C C . PRO A 1 86 ? -18.588 37.223 8.805 1.00 43.32 86 PRO A C 1
ATOM 682 O O . PRO A 1 86 ? -17.362 37.311 8.840 1.00 42.65 86 PRO A O 1
ATOM 686 N N . HIS A 1 87 ? -19.223 36.430 7.949 1.00 37.32 87 HIS A N 1
ATOM 687 C CA . HIS A 1 87 ? -18.540 35.574 6.972 1.00 39.37 87 HIS A CA 1
ATOM 688 C C . HIS A 1 87 ? -19.374 35.541 5.695 1.00 36.31 87 HIS A C 1
ATOM 689 O O . HIS A 1 87 ? -20.403 34.866 5.645 1.00 39.29 87 HIS A O 1
ATOM 696 N N . LEU A 1 88 ? -18.927 36.247 4.657 1.00 35.37 88 LEU A N 1
ATOM 697 C CA . LEU A 1 88 ? -19.444 35.966 3.326 1.00 33.90 88 LEU A CA 1
ATOM 698 C C . LEU A 1 88 ? -18.840 34.641 2.872 1.00 36.39 88 LEU A C 1
ATOM 699 O O . LEU A 1 88 ? -17.618 34.464 2.912 1.00 39.69 88 LEU A O 1
ATOM 704 N N . SER A 1 89 ? -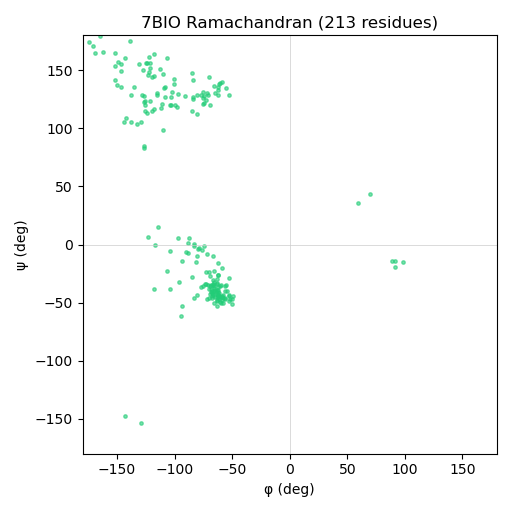19.688 33.690 2.504 1.00 34.24 89 SER A N 1
ATOM 705 C CA . SER A 1 89 ? -19.251 32.314 2.318 1.00 36.72 89 SER A CA 1
ATOM 706 C C . SER A 1 89 ? -19.679 31.813 0.951 1.00 38.92 89 SER A C 1
ATOM 707 O O . SER A 1 89 ? -20.701 32.246 0.409 1.00 37.68 89 SER A O 1
ATOM 710 N N . LEU A 1 90 ? -18.871 30.879 0.392 1.00 34.84 90 LEU A N 1
ATOM 711 C CA . LEU A 1 90 ? -19.176 30.283 -0.917 1.00 34.25 90 LEU A CA 1
ATOM 712 C C . LEU A 1 90 ? -19.756 28.904 -0.720 1.00 36.67 90 LEU A C 1
ATOM 713 O O . LEU A 1 90 ? -19.182 28.119 0.045 1.00 37.19 90 LEU A O 1
ATOM 718 N N . PRO A 1 91 ? -20.872 28.565 -1.364 1.00 38.77 91 PRO A N 1
ATOM 719 C CA . PRO A 1 91 ? -21.377 27.194 -1.272 1.00 41.02 91 PRO A CA 1
ATOM 720 C C . PRO A 1 91 ? -20.375 26.215 -1.865 1.00 41.05 91 PRO A C 1
ATOM 721 O O . PRO A 1 91 ? -19.850 26.411 -2.962 1.00 48.32 91 PRO A O 1
ATOM 725 N N . VAL A 1 92 ? -20.065 25.193 -1.084 1.00 35.67 92 VAL A N 1
ATOM 726 C CA . VAL A 1 92 ? -19.137 24.147 -1.469 1.00 37.16 92 VAL A CA 1
ATOM 727 C C . VAL A 1 92 ? -19.874 22.876 -1.854 1.00 42.54 92 VAL A C 1
ATOM 728 O O . VAL A 1 92 ? -19.465 22.172 -2.777 1.00 40.03 92 VAL A O 1
ATOM 732 N N . ARG A 1 93 ? -20.950 22.568 -1.132 1.00 38.39 93 ARG A N 1
ATOM 733 C CA . ARG A 1 93 ? -21.863 21.487 -1.477 1.00 40.50 93 ARG A CA 1
ATOM 734 C C . ARG A 1 93 ? -23.238 21.843 -0.940 1.00 41.16 93 ARG A C 1
ATOM 735 O O . ARG A 1 93 ? -23.365 22.432 0.136 1.00 39.14 93 ARG A O 1
ATOM 743 N N . GLN A 1 94 ? -24.267 21.517 -1.709 1.00 39.31 94 GLN A N 1
ATOM 744 C CA . GLN A 1 94 ? -25.624 21.761 -1.263 1.00 40.65 94 GLN A CA 1
ATOM 745 C C . GLN A 1 94 ? -26.533 20.732 -1.911 1.00 42.57 94 GLN A C 1
ATOM 746 O O . GLN A 1 94 ? -26.149 20.050 -2.864 1.00 38.80 94 GLN A O 1
ATOM 752 N N . GLY A 1 95 ? -27.739 20.621 -1.373 1.00 36.53 95 GLY A N 1
ATOM 753 C CA . GLY A 1 95 ? -28.728 19.741 -1.952 1.00 38.38 95 GLY A CA 1
ATOM 754 C C . GLY A 1 95 ? -30.038 19.931 -1.226 1.00 43.75 95 GLY A C 1
ATOM 755 O O . GLY A 1 95 ? -30.131 20.667 -0.241 1.00 38.52 95 GLY A O 1
ATOM 756 N N . ARG A 1 96 ? -31.058 19.263 -1.740 1.00 43.59 96 ARG A N 1
ATOM 757 C CA . ARG A 1 96 ? -32.374 19.314 -1.136 1.00 41.86 96 ARG A CA 1
ATOM 758 C C . ARG A 1 96 ? -32.972 17.917 -1.172 1.00 38.80 96 ARG A C 1
ATOM 759 O O . ARG A 1 96 ? -32.384 16.972 -1.713 1.00 40.17 96 ARG A O 1
ATOM 767 N N . ALA A 1 97 ? -34.145 17.783 -0.564 1.00 41.95 97 ALA A N 1
ATOM 768 C CA . ALA A 1 97 ? -34.794 16.489 -0.481 1.00 40.84 97 ALA A CA 1
ATOM 769 C C . ALA A 1 97 ? -34.898 15.876 -1.870 1.00 39.21 97 ALA A C 1
ATOM 770 O O . ALA A 1 97 ? -35.375 16.521 -2.804 1.00 41.06 97 ALA A O 1
ATOM 772 N N . ALA A 1 98 ? -34.446 14.628 -2.000 1.00 43.96 98 ALA A N 1
ATOM 773 C CA . ALA A 1 98 ? -34.523 13.878 -3.248 1.00 41.61 98 ALA A CA 1
ATOM 774 C C . ALA A 1 98 ? -35.597 12.785 -3.189 1.00 42.77 98 ALA A C 1
ATOM 775 O O . ALA A 1 98 ? -36.015 12.348 -2.116 1.00 45.63 98 ALA A O 1
ATOM 777 N N . GLN A 1 99 ? -36.025 12.336 -4.371 1.00 41.79 99 GLN A N 1
ATOM 778 C CA . GLN A 1 99 ? -36.912 11.178 -4.474 1.00 49.34 99 GLN A CA 1
ATOM 779 C C . GLN A 1 99 ? -36.162 9.894 -4.139 1.00 42.95 99 GLN A C 1
ATOM 780 O O . GLN A 1 99 ? -35.098 9.613 -4.701 1.00 39.55 99 GLN A O 1
ATOM 786 N N . VAL A 1 100 ? -36.730 9.097 -3.235 1.00 43.03 100 VAL A N 1
ATOM 787 C CA . VAL A 1 100 ? -36.144 7.798 -2.921 1.00 40.95 100 VAL A CA 1
ATOM 788 C C . VAL A 1 100 ? -36.009 6.944 -4.185 1.00 43.29 100 VAL A C 1
ATOM 789 O O . VAL A 1 100 ? -35.045 6.182 -4.338 1.00 44.50 100 VAL A O 1
ATOM 793 N N . LEU A 1 101 ? -36.960 7.056 -5.110 1.00 41.67 101 LEU A N 1
ATOM 794 C CA . LEU A 1 101 ? -36.998 6.196 -6.293 1.00 47.09 101 LEU A CA 1
ATOM 795 C C . LEU A 1 101 ? -36.181 6.747 -7.463 1.00 42.38 101 LEU A C 1
ATOM 796 O O . LEU A 1 101 ? -36.195 6.152 -8.547 1.00 46.46 101 LEU A O 1
ATOM 801 N N . GLU A 1 102 ? -35.454 7.842 -7.258 1.00 41.74 102 GLU A N 1
ATOM 802 C CA . GLU A 1 102 ? -34.852 8.597 -8.362 1.00 45.03 102 GLU A CA 1
ATOM 803 C C . GLU A 1 102 ? -34.071 7.705 -9.321 1.00 43.63 102 GLU A C 1
ATOM 804 O O . GLU A 1 102 ? -34.224 7.803 -10.541 1.00 59.25 102 GLU A O 1
ATOM 810 N N . ASN A 1 103 ? -33.231 6.819 -8.790 1.00 42.99 103 ASN A N 1
ATOM 811 C CA . ASN A 1 103 ? -32.391 5.967 -9.630 1.00 45.60 103 ASN A CA 1
ATOM 812 C C . ASN A 1 103 ? -33.099 4.753 -10.217 1.00 53.79 103 ASN A C 1
ATOM 813 O O . ASN A 1 103 ? -32.482 4.016 -10.998 1.00 54.87 103 ASN A O 1
ATOM 818 N N . LEU A 1 104 ? -34.366 4.510 -9.886 1.00 52.15 104 LEU A N 1
ATOM 819 C CA . LEU A 1 104 ? -35.056 3.318 -10.356 1.00 51.92 104 LEU A CA 1
ATOM 820 C C . LEU A 1 104 ? -35.908 3.573 -11.591 1.00 49.75 104 LEU A C 1
ATOM 821 O O . LEU A 1 104 ? -36.625 2.669 -12.035 1.00 51.91 104 LEU A O 1
ATOM 826 N N . TYR A 1 105 ? -35.843 4.791 -12.153 1.00 54.19 105 TYR A N 1
ATOM 827 C CA . TYR A 1 105 ? -36.446 5.054 -13.461 1.00 58.87 105 TYR A CA 1
ATOM 828 C C . TYR A 1 105 ? -35.501 4.689 -14.600 1.00 56.10 105 TYR A C 1
ATOM 829 O O . TYR A 1 105 ? -35.958 4.325 -15.689 1.00 57.60 105 TYR A O 1
ATOM 838 N N . PHE A 1 106 ? -34.189 4.753 -14.358 1.00 63.96 106 PHE A N 1
ATOM 839 C CA . PHE A 1 106 ? -33.189 4.480 -15.389 1.00 67.43 106 PHE A CA 1
ATOM 840 C C . PHE A 1 106 ? -33.354 5.439 -16.563 1.00 67.48 106 PHE A C 1
ATOM 841 O O . PHE A 1 106 ? -33.141 5.080 -17.722 1.00 73.12 106 PHE A O 1
ATOM 849 N N . GLN A 1 107 ? -33.726 6.676 -16.252 1.00 74.39 107 GLN A N 1
ATOM 850 C CA . GLN A 1 107 ? -33.967 7.700 -17.261 1.00 83.79 107 GLN A CA 1
ATOM 851 C C . GLN A 1 107 ? -32.656 8.373 -17.654 1.00 83.80 107 GLN A C 1
ATOM 852 O O . GLN A 1 107 ? -31.647 8.245 -16.954 1.00 82.43 107 GLN A O 1
ATOM 858 N N . ALA B 1 2 ? -40.406 24.346 11.177 1.00 51.32 2 ALA B N 1
ATOM 859 C CA . ALA B 1 2 ? -39.091 23.990 10.691 1.00 46.96 2 ALA B CA 1
ATOM 860 C C . ALA B 1 2 ? -38.045 24.317 11.749 1.00 47.82 2 ALA B C 1
ATOM 861 O O . ALA B 1 2 ? -38.223 25.232 12.549 1.00 44.49 2 ALA B O 1
ATOM 863 N N . VAL B 1 3 ? -36.966 23.542 11.766 1.00 39.69 3 VAL B N 1
ATOM 864 C CA . VAL B 1 3 ? -35.791 23.849 12.569 1.00 37.21 3 VAL B CA 1
ATOM 865 C C . VAL B 1 3 ? -34.625 23.961 11.604 1.00 39.11 3 VAL B C 1
ATOM 866 O O . VAL B 1 3 ? -34.660 23.419 10.492 1.00 37.90 3 VAL B O 1
ATOM 870 N N . VAL B 1 4 ? -33.599 24.694 12.019 1.00 35.66 4 VAL B N 1
ATOM 871 C CA . VAL B 1 4 ? -32.423 24.922 11.199 1.00 32.60 4 VAL B CA 1
ATOM 872 C C . VAL B 1 4 ? -31.215 24.510 12.019 1.00 31.88 4 VAL B C 1
ATOM 873 O O . VAL B 1 4 ? -30.935 25.107 13.068 1.00 38.93 4 VAL B O 1
ATOM 877 N N . PHE B 1 5 ? -30.522 23.466 11.564 1.00 30.39 5 PHE B N 1
ATOM 878 C CA . PHE B 1 5 ? -29.286 23.038 12.201 1.00 31.60 5 PHE B CA 1
ATOM 879 C C . PHE B 1 5 ? -28.133 23.875 11.647 1.00 35.02 5 PHE B C 1
ATOM 880 O O . PHE B 1 5 ? -27.947 23.950 10.431 1.00 35.60 5 PHE B O 1
ATOM 888 N N . VAL B 1 6 ? -27.366 24.523 12.527 1.00 32.73 6 VAL B N 1
ATOM 889 C CA . VAL B 1 6 ? -26.217 25.329 12.104 1.00 36.40 6 VAL B CA 1
ATOM 890 C C . VAL B 1 6 ? -24.990 24.838 12.859 1.00 35.57 6 VAL B C 1
ATOM 891 O O . VAL B 1 6 ? -24.961 24.886 14.096 1.00 37.52 6 VAL B O 1
ATOM 895 N N . ASN B 1 7 ? -23.972 24.383 12.126 1.00 36.44 7 ASN B N 1
ATOM 896 C CA . ASN B 1 7 ? -22.719 23.961 12.743 1.00 37.80 7 ASN B CA 1
ATOM 897 C C . ASN B 1 7 ? -21.588 24.824 12.210 1.00 36.79 7 ASN B C 1
ATOM 898 O O . ASN B 1 7 ? -21.264 24.757 11.019 1.00 38.76 7 ASN B O 1
ATOM 903 N N . LYS B 1 8 ? -20.976 25.611 13.091 1.00 39.42 8 LYS B N 1
ATOM 904 C CA . LYS B 1 8 ? -19.778 26.361 12.726 1.00 39.81 8 LYS B CA 1
ATOM 905 C C . LYS B 1 8 ? -18.580 25.418 12.805 1.00 41.23 8 LYS B C 1
ATOM 906 O O . LYS B 1 8 ? -18.223 24.948 13.888 1.00 43.21 8 LYS B O 1
ATOM 912 N N . LEU B 1 9 ? -17.985 25.104 11.659 1.00 41.01 9 LEU B N 1
ATOM 913 C CA . LEU B 1 9 ? -16.893 24.142 11.576 1.00 36.90 9 LEU B CA 1
ATOM 914 C C . LEU B 1 9 ? -15.557 24.863 11.496 1.00 42.13 9 LEU B C 1
ATOM 915 O O . LEU B 1 9 ? -15.434 25.911 10.852 1.00 43.12 9 LEU B O 1
ATOM 920 N N . THR B 1 10 ? -14.561 24.295 12.160 1.00 45.92 10 THR B N 1
ATOM 921 C CA . THR B 1 10 ? -13.179 24.744 12.063 1.00 49.13 10 THR B CA 1
ATOM 922 C C . THR B 1 10 ? -12.383 23.656 11.362 1.00 46.07 10 THR B C 1
ATOM 923 O O . THR B 1 10 ? -12.280 22.534 11.876 1.00 48.14 10 THR B O 1
ATOM 927 N N . LEU B 1 11 ? -11.832 23.983 10.194 1.00 42.37 11 LEU B N 1
ATOM 928 C CA . LEU B 1 11 ? -11.042 23.017 9.439 1.00 47.41 11 LEU B CA 1
ATOM 929 C C . LEU B 1 11 ? -9.687 22.830 10.107 1.00 48.21 11 LEU B C 1
ATOM 930 O O . LEU B 1 11 ? -8.938 23.794 10.279 1.00 48.14 11 LEU B O 1
ATOM 935 N N . ILE B 1 12 ? -9.367 21.591 10.484 1.00 50.60 12 ILE B N 1
ATOM 936 C CA . ILE B 1 12 ? -8.063 21.255 11.041 1.00 53.41 12 ILE B CA 1
ATOM 937 C C . ILE B 1 12 ? -7.286 20.277 10.176 1.00 56.56 12 ILE B C 1
ATOM 938 O O . ILE B 1 12 ? -6.163 19.929 10.524 1.00 58.95 12 ILE B O 1
ATOM 943 N N . GLY B 1 13 ? -7.838 19.829 9.051 1.00 56.18 13 GLY B N 1
ATOM 944 C CA . GLY B 1 13 ? -7.131 18.963 8.142 1.00 52.83 13 GLY B CA 1
ATOM 945 C C . GLY B 1 13 ? -7.197 19.493 6.724 1.00 56.49 13 GLY B C 1
ATOM 946 O O . GLY B 1 13 ? -7.349 20.692 6.485 1.00 58.31 13 GLY B O 1
ATOM 947 N N . ASP B 1 14 ? -7.088 18.570 5.781 1.00 57.41 14 ASP B N 1
ATOM 948 C CA . ASP B 1 14 ? -7.088 18.936 4.371 1.00 56.04 14 ASP B CA 1
ATOM 949 C C . ASP B 1 14 ? -8.480 19.380 3.931 1.00 52.03 14 ASP B C 1
ATOM 950 O O . ASP B 1 14 ? -9.472 18.686 4.180 1.00 53.90 14 ASP B O 1
ATOM 955 N N . ALA B 1 15 ? -8.549 20.539 3.268 1.00 50.88 15 ALA B N 1
ATOM 956 C CA . ALA B 1 15 ? -9.833 21.067 2.813 1.00 49.91 15 ALA B CA 1
ATOM 957 C C . ALA B 1 15 ? -10.483 20.145 1.787 1.00 51.53 15 ALA B C 1
ATOM 958 O O . ALA B 1 15 ? -11.673 19.828 1.886 1.00 50.22 15 ALA B O 1
ATOM 960 N N . GLU B 1 16 ? -9.720 19.716 0.781 1.00 48.96 16 GLU B N 1
ATOM 961 C CA . GLU B 1 16 ? -10.296 18.885 -0.271 1.00 53.60 16 GLU B CA 1
ATOM 962 C C . GLU B 1 16 ? -10.768 17.539 0.277 1.00 50.36 16 GLU B C 1
ATOM 963 O O . GLU B 1 16 ? -11.840 17.045 -0.102 1.00 49.27 16 GLU B O 1
ATOM 969 N N . GLU B 1 17 ? -9.991 16.933 1.171 1.00 48.69 17 GLU B N 1
ATOM 970 C CA . GLU B 1 17 ? -10.419 15.677 1.779 1.00 49.92 17 GLU B CA 1
ATOM 971 C C . GLU B 1 17 ? -11.689 15.882 2.586 1.00 52.28 17 GLU B C 1
ATOM 972 O O . GLU B 1 17 ? -12.634 15.089 2.498 1.00 59.21 17 GLU B O 1
ATOM 978 N N . PHE B 1 18 ? -11.729 16.945 3.389 1.00 50.07 18 PHE B N 1
ATOM 979 C CA . PHE B 1 18 ? -12.926 17.210 4.173 1.00 46.57 18 PHE B CA 1
ATOM 980 C C . PHE B 1 18 ? -14.145 17.364 3.272 1.00 42.37 18 PHE B C 1
ATOM 981 O O . PHE B 1 18 ? -15.207 16.798 3.545 1.00 43.82 18 PHE B O 1
ATOM 989 N N . GLU B 1 19 ? -14.011 18.140 2.196 1.00 46.03 19 GLU B N 1
ATOM 990 C CA . GLU B 1 19 ? -15.158 18.407 1.334 1.00 47.83 19 GLU B CA 1
ATOM 991 C C . GLU B 1 19 ? -15.618 17.150 0.598 1.00 50.77 19 GLU B C 1
ATOM 992 O O . GLU B 1 19 ? -16.823 16.923 0.454 1.00 45.40 19 GLU B O 1
ATOM 998 N N . SER B 1 20 ? -14.695 16.311 0.126 1.00 49.67 20 SER B N 1
ATOM 999 C CA . SER B 1 20 ? -15.154 15.104 -0.556 1.00 50.29 20 SER B CA 1
ATOM 1000 C C . SER B 1 20 ? -15.875 14.171 0.416 1.00 46.20 20 SER B C 1
ATOM 1001 O O . SER B 1 20 ? -16.918 13.603 0.079 1.00 48.65 20 SER B O 1
ATOM 1004 N N . ARG B 1 21 ? -15.364 14.036 1.641 1.00 45.40 21 ARG B N 1
ATOM 1005 C CA . ARG B 1 21 ? -16.055 13.214 2.636 1.00 48.65 21 ARG B CA 1
ATOM 1006 C C . ARG B 1 21 ? -17.408 13.803 3.024 1.00 49.19 21 ARG B C 1
ATOM 1007 O O . ARG B 1 21 ? -18.358 13.053 3.292 1.00 43.71 21 ARG B O 1
ATOM 1015 N N . TYR B 1 22 ? -17.527 15.130 3.081 1.00 45.93 22 TYR B N 1
ATOM 1016 C CA . TYR B 1 22 ? -18.822 15.714 3.416 1.00 42.12 22 TYR B CA 1
ATOM 1017 C C . TYR B 1 22 ? -19.863 15.366 2.359 1.00 41.13 22 TYR B C 1
ATOM 1018 O O . TYR B 1 22 ? -21.056 15.254 2.668 1.00 43.30 22 TYR B O 1
ATOM 1027 N N . GLU B 1 23 ? -19.426 15.180 1.113 1.00 45.40 23 GLU B N 1
ATOM 1028 C CA . GLU B 1 23 ? -20.336 14.838 0.025 1.00 49.12 23 GLU B CA 1
ATOM 1029 C C . GLU B 1 23 ? -21.192 13.628 0.372 1.00 46.37 23 GLU B C 1
ATOM 1030 O O . GLU B 1 23 ? -22.402 13.607 0.101 1.00 39.86 23 GLU B O 1
ATOM 1036 N N . ALA B 1 24 ? -20.571 12.597 0.948 1.00 42.82 24 ALA B N 1
ATOM 1037 C CA . ALA B 1 24 ? -21.313 11.402 1.333 1.00 44.32 24 ALA B CA 1
ATOM 1038 C C . ALA B 1 24 ? -22.298 11.693 2.463 1.00 43.70 24 ALA B C 1
ATOM 1039 O O . ALA B 1 24 ? -23.356 11.058 2.538 1.00 40.51 24 ALA B O 1
ATOM 1041 N N . VAL B 1 25 ? -21.982 12.644 3.343 1.00 44.89 25 VAL B N 1
ATOM 1042 C CA . VAL B 1 25 ? -22.941 13.034 4.369 1.00 45.21 25 VAL B CA 1
ATOM 1043 C C . VAL B 1 25 ? -24.161 13.691 3.724 1.00 48.35 25 VAL B C 1
ATOM 1044 O O . VAL B 1 25 ? -25.313 13.312 3.993 1.00 41.64 25 VAL B O 1
ATOM 1048 N N . GLY B 1 26 ? -23.924 14.672 2.844 1.00 41.16 26 GLY B N 1
ATOM 1049 C CA . GLY B 1 26 ? -25.033 15.337 2.171 1.00 38.17 26 GLY B CA 1
ATOM 1050 C C . GLY B 1 26 ? -25.841 14.396 1.292 1.00 41.54 26 GLY B C 1
ATOM 1051 O O . GLY B 1 26 ? -27.072 14.489 1.229 1.00 41.90 26 GLY B O 1
ATOM 1052 N N . ALA B 1 27 ? -25.166 13.478 0.593 1.00 38.10 27 ALA B N 1
ATOM 1053 C CA . ALA B 1 27 ? -25.900 12.510 -0.206 1.00 38.23 27 ALA B CA 1
ATOM 1054 C C . ALA B 1 27 ? -26.875 11.716 0.660 1.00 43.82 27 ALA B C 1
ATOM 1055 O O . ALA B 1 27 ? -28.026 11.476 0.262 1.00 40.86 27 ALA B O 1
ATOM 1057 N N . PHE B 1 28 ? -26.429 11.285 1.841 1.00 41.21 28 PHE B N 1
ATOM 1058 C CA . PHE B 1 28 ? -27.292 10.461 2.678 1.00 44.09 28 PHE B CA 1
ATOM 1059 C C . PHE B 1 28 ? -28.475 11.270 3.195 1.00 45.27 28 PHE B C 1
ATOM 1060 O O . PHE B 1 28 ? -29.625 10.807 3.162 1.00 41.83 28 PHE B O 1
ATOM 1068 N N . MET B 1 29 ? -28.202 12.481 3.681 1.00 38.50 29 MET B N 1
ATOM 1069 C CA . MET B 1 29 ? -29.249 13.371 4.169 1.00 37.19 29 MET B CA 1
ATOM 1070 C C . MET B 1 29 ? -30.357 13.579 3.145 1.00 41.25 29 MET B C 1
ATOM 1071 O O . MET B 1 29 ? -31.518 13.790 3.518 1.00 40.57 29 MET B O 1
ATOM 1076 N N . GLU B 1 30 ? -30.037 13.492 1.855 1.00 38.86 30 GLU B N 1
ATOM 1077 C CA . GLU B 1 30 ? -31.021 13.854 0.837 1.00 37.87 30 GLU B CA 1
ATOM 1078 C C . GLU B 1 30 ? -32.233 12.923 0.815 1.00 44.04 30 GLU B C 1
ATOM 1079 O O . GLU B 1 30 ? -33.299 13.338 0.347 1.00 39.79 30 GLU B O 1
ATOM 1085 N N . THR B 1 31 ? -32.132 11.690 1.312 1.00 42.02 31 THR B N 1
ATOM 1086 C CA . THR B 1 31 ? -33.334 10.869 1.430 1.00 44.35 31 THR B CA 1
ATOM 1087 C C . THR B 1 31 ? -33.700 10.568 2.878 1.00 45.42 31 THR B C 1
ATOM 1088 O O . THR B 1 31 ? -34.525 9.688 3.126 1.00 46.09 31 THR B O 1
ATOM 1092 N N . GLN B 1 32 ? -33.137 11.289 3.836 1.00 44.65 32 GLN B N 1
ATOM 1093 C CA . GLN B 1 32 ? -33.600 11.140 5.210 1.00 44.67 32 GLN B CA 1
ATOM 1094 C C . GLN B 1 32 ? -34.938 11.856 5.359 1.00 44.51 32 GLN B C 1
ATOM 1095 O O . GLN B 1 32 ? -35.065 13.008 4.930 1.00 45.07 32 GLN B O 1
ATOM 1101 N N . PRO B 1 33 ? -35.946 11.215 5.946 1.00 42.43 33 PRO B N 1
ATOM 1102 C CA . PRO B 1 33 ? -37.243 11.887 6.091 1.00 46.11 33 PRO B CA 1
ATOM 1103 C C . PRO B 1 33 ? -37.109 13.168 6.893 1.00 41.13 33 PRO B C 1
ATOM 1104 O O . PRO B 1 33 ? -36.345 13.248 7.863 1.00 46.92 33 PRO B O 1
ATOM 1108 N N . GLY B 1 34 ? -37.827 14.201 6.453 1.00 45.05 34 GLY B N 1
ATOM 1109 C CA . GLY B 1 34 ? -37.802 15.476 7.140 1.00 40.48 34 GLY B CA 1
ATOM 1110 C C . GLY B 1 34 ? -36.767 16.461 6.662 1.00 44.47 34 GLY B C 1
ATOM 1111 O O . GLY B 1 34 ? -36.841 17.645 7.031 1.00 41.18 34 GLY B O 1
ATOM 1112 N N . LEU B 1 35 ? -35.789 16.032 5.872 1.00 41.68 35 LEU B N 1
ATOM 1113 C CA . LEU B 1 35 ? -34.780 16.971 5.399 1.00 44.47 35 LEU B CA 1
ATOM 1114 C C . LEU B 1 35 ? -35.341 17.819 4.261 1.00 42.19 35 LEU B C 1
ATOM 1115 O O . LEU B 1 35 ? -35.893 17.286 3.291 1.00 43.74 35 LEU B O 1
ATOM 1120 N N . VAL B 1 36 ? -35.202 19.140 4.385 1.00 38.60 36 VAL B N 1
ATOM 1121 C CA . VAL B 1 36 ? -35.671 20.100 3.385 1.00 40.69 36 VAL B CA 1
ATOM 1122 C C . VAL B 1 36 ? -34.540 20.458 2.421 1.00 40.68 36 VAL B C 1
ATOM 1123 O O . VAL B 1 36 ? -34.637 20.213 1.212 1.00 44.73 36 VAL B O 1
ATOM 1127 N N . ARG B 1 37 ? -33.465 21.042 2.941 1.00 36.76 37 ARG B N 1
ATOM 1128 C CA . ARG B 1 37 ? -32.292 21.331 2.126 1.00 36.91 37 ARG B CA 1
ATOM 1129 C C . ARG B 1 37 ? -31.107 21.572 3.049 1.00 38.38 37 ARG B C 1
ATOM 1130 O O . ARG B 1 37 ? -31.273 21.797 4.250 1.00 39.47 37 ARG B O 1
ATOM 1138 N N . TYR B 1 38 ? -29.905 21.553 2.469 1.00 33.94 38 TYR B N 1
ATOM 1139 C CA . TYR B 1 38 ? -28.715 21.775 3.270 1.00 37.06 38 TYR B CA 1
ATOM 1140 C C . TYR B 1 38 ? -27.674 22.450 2.396 1.00 32.67 38 TYR B C 1
ATOM 1141 O O . TYR B 1 38 ? -27.708 22.337 1.167 1.00 37.99 38 TYR B O 1
ATOM 1150 N N . SER B 1 39 ? -26.741 23.144 3.046 1.00 34.45 39 SER B N 1
ATOM 1151 C CA . SER B 1 39 ? -25.619 23.759 2.355 1.00 35.09 39 SER B CA 1
ATOM 1152 C C . SER B 1 39 ? -24.397 23.727 3.242 1.00 34.46 39 SER B C 1
ATOM 1153 O O . SER B 1 39 ? -24.464 24.084 4.416 1.00 34.83 39 SER B O 1
ATOM 1156 N N . LEU B 1 40 ? -23.270 23.363 2.654 1.00 36.22 40 LEU B N 1
ATOM 1157 C CA . LEU B 1 40 ? -21.975 23.560 3.278 1.00 35.75 40 LEU B CA 1
ATOM 1158 C C . LEU B 1 40 ? -21.329 24.755 2.591 1.00 37.97 40 LEU B C 1
ATOM 1159 O O . LEU B 1 40 ? -21.141 24.743 1.370 1.00 39.72 40 LEU B O 1
ATOM 1164 N N . VAL B 1 41 ? -21.019 25.796 3.362 1.00 36.63 41 VAL B N 1
ATOM 1165 C CA . VAL B 1 41 ? -20.441 27.016 2.810 1.00 34.41 41 VAL B CA 1
ATOM 1166 C C . VAL B 1 41 ? -19.123 27.292 3.514 1.00 37.02 41 VAL B C 1
ATOM 1167 O O . VAL B 1 41 ? -18.957 26.992 4.701 1.00 37.18 41 VAL B O 1
ATOM 1171 N N . ARG B 1 42 ? -18.176 27.858 2.765 1.00 35.98 42 ARG B N 1
ATOM 1172 C CA . ARG B 1 42 ? -16.844 28.166 3.273 1.00 39.25 42 ARG B CA 1
ATOM 1173 C C . ARG B 1 42 ? -16.630 29.676 3.278 1.00 37.38 42 ARG B C 1
ATOM 1174 O O . ARG B 1 42 ? -16.808 30.339 2.251 1.00 39.19 42 ARG B O 1
ATOM 1182 N N . SER B 1 43 ? -16.208 30.209 4.415 1.00 38.30 43 SER B N 1
ATOM 1183 C CA . SER B 1 43 ? -15.943 31.642 4.527 1.00 36.04 43 SER B CA 1
ATOM 1184 C C . SER B 1 43 ? -14.832 32.090 3.592 1.00 40.05 43 SER B C 1
ATOM 1185 O O . SER B 1 43 ? -13.775 31.457 3.506 1.00 44.38 43 SER B O 1
ATOM 1188 N N . THR B 1 44 ? -15.060 33.221 2.906 1.00 39.88 44 THR B N 1
ATOM 1189 C CA . THR B 1 44 ? -13.978 33.882 2.187 1.00 42.34 44 THR B CA 1
ATOM 1190 C C . THR B 1 44 ? -13.109 34.751 3.090 1.00 48.92 44 THR B C 1
ATOM 1191 O O . THR B 1 44 ? -12.006 35.140 2.686 1.00 48.58 44 THR B O 1
ATOM 1195 N N . LYS B 1 45 ? -13.565 35.058 4.303 1.00 49.50 45 LYS B N 1
ATOM 1196 C CA . LYS B 1 45 ? -12.762 35.883 5.201 1.00 55.41 45 LYS B CA 1
ATOM 1197 C C . LYS B 1 45 ? -11.686 35.054 5.891 1.00 54.26 45 LYS B C 1
ATOM 1198 O O . LYS B 1 45 ? -10.536 35.480 6.004 1.00 49.04 45 LYS B O 1
ATOM 1204 N N . ASP B 1 46 ? -12.049 33.866 6.360 1.00 53.85 46 ASP B N 1
ATOM 1205 C CA . ASP B 1 46 ? -11.151 32.967 7.080 1.00 51.27 46 ASP B CA 1
ATOM 1206 C C . ASP B 1 46 ? -11.465 31.584 6.527 1.00 44.82 46 ASP B C 1
ATOM 1207 O O . ASP B 1 46 ? -12.516 31.016 6.840 1.00 45.75 46 ASP B O 1
ATOM 1212 N N . ASP B 1 47 ? -10.577 31.055 5.685 1.00 47.43 47 ASP B N 1
ATOM 1213 C CA . ASP B 1 47 ? -10.946 29.853 4.947 1.00 51.72 47 ASP B CA 1
ATOM 1214 C C . ASP B 1 47 ? -10.901 28.599 5.805 1.00 46.89 47 ASP B C 1
ATOM 1215 O O . ASP B 1 47 ? -11.295 27.530 5.327 1.00 50.70 47 ASP B O 1
ATOM 1220 N N . SER B 1 48 ? -10.453 28.695 7.060 1.00 46.98 48 SER B N 1
ATOM 1221 C CA . SER B 1 48 ? -10.648 27.581 7.977 1.00 46.98 48 SER B CA 1
ATOM 1222 C C . SER B 1 48 ? -12.064 27.529 8.534 1.00 49.04 48 SER B C 1
ATOM 1223 O O . SER B 1 48 ? -12.394 26.580 9.255 1.00 47.52 48 SER B O 1
ATOM 1226 N N . VAL B 1 49 ? -12.927 28.488 8.196 1.00 42.21 49 VAL B N 1
ATOM 1227 C CA . VAL B 1 49 ? -14.277 28.538 8.750 1.00 41.93 49 VAL B CA 1
ATOM 1228 C C . VAL B 1 49 ? -15.273 28.037 7.706 1.00 43.54 49 VAL B C 1
ATOM 1229 O O . VAL B 1 49 ? -15.390 28.609 6.617 1.00 41.25 49 VAL B O 1
ATOM 1233 N N . TYR B 1 50 ? -16.001 26.977 8.036 1.00 41.06 50 TYR B N 1
ATOM 1234 C CA . TYR B 1 50 ? -17.158 26.551 7.261 1.00 37.65 50 TYR B CA 1
ATOM 1235 C C . TYR B 1 50 ? -18.407 26.623 8.130 1.00 42.46 50 TYR B C 1
ATOM 1236 O O . TYR B 1 50 ? -18.324 26.675 9.357 1.00 36.89 50 TYR B O 1
ATOM 1245 N N . PHE B 1 51 ? -19.576 26.592 7.478 1.00 41.08 51 PHE B N 1
ATOM 1246 C CA . PHE B 1 51 ? -20.852 26.386 8.152 1.00 36.62 51 PHE B CA 1
ATOM 1247 C C . PHE B 1 51 ? -21.603 25.265 7.454 1.00 36.61 51 PHE B C 1
ATOM 1248 O O . PHE B 1 51 ? -21.748 25.288 6.225 1.00 36.24 51 PHE B O 1
ATOM 1256 N N . ASN B 1 52 ? -22.057 24.281 8.235 1.00 36.47 52 ASN B N 1
ATOM 1257 C CA . ASN B 1 52 ? -23.000 23.266 7.779 1.00 37.00 52 ASN B CA 1
ATOM 1258 C C . ASN B 1 52 ? -24.386 23.714 8.228 1.00 35.68 52 ASN B C 1
ATOM 1259 O O . ASN B 1 52 ? -24.626 23.865 9.427 1.00 40.49 52 ASN B O 1
ATOM 1264 N N . ILE B 1 53 ? -25.282 23.951 7.271 1.00 34.99 53 ILE B N 1
ATOM 1265 C CA . ILE B 1 53 ? -26.590 24.539 7.546 1.00 31.77 53 ILE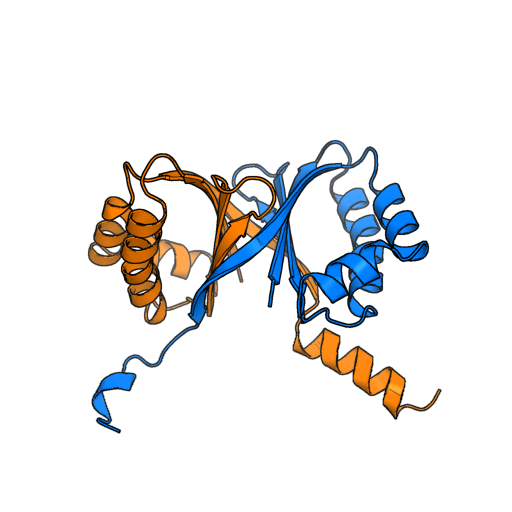 B CA 1
ATOM 1266 C C . ILE B 1 53 ? -27.639 23.621 6.942 1.00 31.63 53 ILE B C 1
ATOM 1267 O O . ILE B 1 53 ? -27.617 23.367 5.732 1.00 36.65 53 ILE B O 1
ATOM 1272 N N . ALA B 1 54 ? -28.570 23.137 7.770 1.00 30.98 54 ALA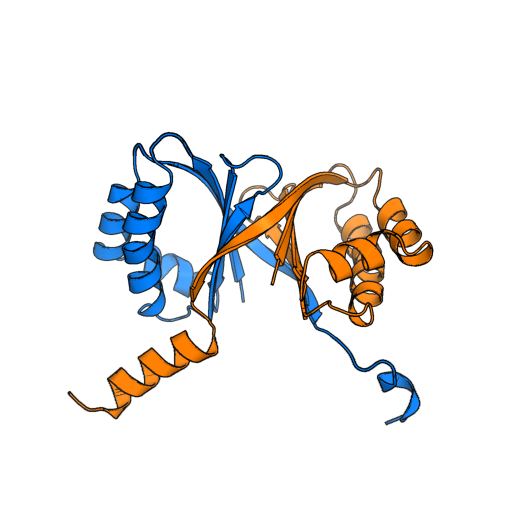 B N 1
ATOM 1273 C CA . ALA B 1 54 ? -29.558 22.179 7.292 1.00 36.98 54 ALA B CA 1
ATOM 1274 C C . ALA B 1 54 ? -30.926 22.532 7.854 1.00 36.19 54 ALA B C 1
ATOM 1275 O O . ALA B 1 54 ? -31.077 22.723 9.065 1.00 39.32 54 ALA B O 1
ATOM 1277 N N . GLU B 1 55 ? -31.917 22.631 6.973 1.00 34.96 55 GLU B N 1
ATOM 1278 C CA . GLU B 1 55 ? -33.297 22.868 7.386 1.00 37.48 55 GLU B CA 1
ATOM 1279 C C . GLU B 1 55 ? -34.049 21.549 7.451 1.00 35.06 55 GLU B C 1
ATOM 1280 O O . GLU B 1 55 ? -34.034 20.767 6.487 1.00 35.75 55 GLU B O 1
ATOM 1286 N N . TRP B 1 56 ? -34.723 21.311 8.586 1.00 38.87 56 TRP B N 1
ATOM 1287 C CA . TRP B 1 56 ? -35.500 20.102 8.819 1.00 38.15 56 TRP B CA 1
ATOM 1288 C C . TRP B 1 56 ? -36.948 20.465 9.109 1.00 43.22 56 TRP B C 1
ATOM 1289 O O . TRP B 1 56 ? -37.234 21.545 9.635 1.00 38.03 56 TRP B O 1
ATOM 1300 N N . ASP B 1 57 ? -37.857 19.543 8.769 1.00 43.03 57 ASP B N 1
ATOM 1301 C CA . ASP B 1 57 ? -39.281 19.765 9.008 1.00 47.10 57 ASP B CA 1
ATOM 1302 C C . ASP B 1 57 ? -39.557 20.069 10.465 1.00 49.42 57 ASP B C 1
ATOM 1303 O O . ASP B 1 57 ? -40.413 20.899 10.788 1.00 53.79 57 ASP B O 1
ATOM 1308 N N . ASP B 1 58 ? -38.883 19.370 11.359 1.00 45.23 58 ASP B N 1
ATOM 1309 C CA . ASP B 1 58 ? -39.118 19.560 12.778 1.00 46.27 58 ASP B CA 1
ATOM 1310 C C . ASP B 1 58 ? -37.958 18.930 13.525 1.00 47.59 58 ASP B C 1
ATOM 1311 O O . ASP B 1 58 ? -37.033 18.359 12.933 1.00 44.54 58 ASP B O 1
ATOM 1316 N N . GLU B 1 59 ? -38.033 19.038 14.845 1.00 44.03 59 GLU B N 1
ATOM 1317 C CA . GLU B 1 59 ? -37.005 18.508 15.725 1.00 45.60 59 GLU B CA 1
ATOM 1318 C C . GLU B 1 59 ? -36.981 16.984 15.712 1.00 47.48 59 GLU B C 1
ATOM 1319 O O . GLU B 1 59 ? -35.911 16.376 15.825 1.00 46.38 59 GLU B O 1
ATOM 1325 N N . ASP B 1 60 ? -38.148 16.356 15.581 1.00 47.02 60 ASP B N 1
ATOM 1326 C CA . ASP B 1 60 ? -38.233 14.898 15.651 1.00 53.59 60 ASP B CA 1
ATOM 1327 C C . ASP B 1 60 ? -37.556 14.242 14.454 1.00 51.34 60 ASP B C 1
ATOM 1328 O O . ASP B 1 60 ? -36.870 13.227 14.610 1.00 46.25 60 ASP B O 1
ATOM 1333 N N . THR B 1 61 ? -37.735 14.804 13.252 1.00 47.69 61 THR B N 1
ATOM 1334 C CA . THR B 1 61 ? -37.095 14.217 12.078 1.00 52.50 61 THR B CA 1
ATOM 1335 C C . THR B 1 61 ? -35.588 14.426 12.117 1.00 48.34 61 THR B C 1
ATOM 1336 O O . THR B 1 61 ? -34.825 13.532 11.738 1.00 49.40 61 THR B O 1
ATOM 1340 N N . PHE B 1 62 ? -35.141 15.598 12.580 1.00 41.66 62 PHE B N 1
ATOM 1341 C CA . PHE B 1 62 ? -33.716 15.821 12.786 1.00 41.56 62 PHE B CA 1
ATOM 1342 C C . PHE B 1 62 ? -33.147 14.804 13.769 1.00 43.59 62 PHE B C 1
ATOM 1343 O O . PHE B 1 62 ? -32.071 14.239 13.537 1.00 40.33 62 PHE B O 1
ATOM 1351 N N . ARG B 1 63 ? -33.866 14.554 14.870 1.00 41.79 63 ARG B N 1
ATOM 1352 C CA . ARG B 1 63 ? -33.414 13.593 15.872 1.00 43.99 63 ARG B CA 1
ATOM 1353 C C . ARG B 1 63 ? -33.304 12.189 15.290 1.00 46.11 63 ARG B C 1
ATOM 1354 O O . ARG B 1 63 ? -32.337 11.464 15.565 1.00 41.77 63 ARG B O 1
ATOM 1362 N N . LYS B 1 64 ? -34.299 11.780 14.502 1.00 41.91 64 LYS B N 1
ATOM 1363 C CA . LYS B 1 64 ? -34.312 10.415 13.985 1.00 48.72 64 LYS B CA 1
ATOM 1364 C C . LYS B 1 64 ? -33.228 10.210 12.932 1.00 49.77 64 LYS B C 1
ATOM 1365 O O . LYS B 1 64 ? -32.644 9.122 12.840 1.00 46.66 64 LYS B O 1
ATOM 1371 N N . ALA B 1 65 ? -32.944 11.246 12.135 1.00 46.67 65 ALA B N 1
ATOM 1372 C CA . ALA B 1 65 ? -31.892 11.145 11.130 1.00 44.80 65 ALA B CA 1
ATOM 1373 C C . ALA B 1 65 ? -30.525 11.032 11.787 1.00 47.83 65 ALA B C 1
ATOM 1374 O O . ALA B 1 65 ? -29.692 10.212 11.375 1.00 43.94 65 ALA B O 1
ATOM 1376 N N . LEU B 1 66 ? -30.283 11.862 12.809 1.00 46.42 66 LEU B N 1
ATOM 1377 C CA . LEU B 1 66 ? -29.016 11.838 13.529 1.00 48.31 66 LEU B CA 1
ATOM 1378 C C . LEU B 1 66 ? -28.687 10.450 14.076 1.00 49.03 66 LEU B C 1
ATOM 1379 O O . LEU B 1 66 ? -27.514 10.056 14.098 1.00 50.22 66 LEU B O 1
ATOM 1384 N N . ALA B 1 67 ? -29.696 9.685 14.503 1.00 46.58 67 ALA B N 1
ATOM 1385 C CA . ALA B 1 67 ? -29.453 8.396 15.137 1.00 51.24 67 ALA B CA 1
ATOM 1386 C C . ALA B 1 67 ? -29.178 7.272 14.145 1.00 54.10 67 ALA B C 1
ATOM 1387 O O . ALA B 1 67 ? -28.772 6.187 14.572 1.00 56.24 67 ALA B O 1
ATOM 1389 N N . GLU B 1 68 ? -29.377 7.492 12.853 1.00 48.01 68 GLU B N 1
ATOM 1390 C CA . GLU B 1 68 ? -29.262 6.394 11.888 1.00 47.40 68 GLU B CA 1
ATOM 1391 C C . GLU B 1 68 ? -27.806 5.959 11.764 1.00 44.11 68 GLU B C 1
ATOM 1392 O O . GLU B 1 68 ? -26.950 6.781 11.400 1.00 47.10 68 GLU B O 1
ATOM 1398 N N . PRO B 1 69 ? -27.479 4.696 12.058 1.00 46.84 69 PRO B N 1
ATOM 1399 C CA . PRO B 1 69 ? -26.065 4.284 12.075 1.00 40.37 69 PRO B CA 1
ATOM 1400 C C . PRO B 1 69 ? -25.276 4.685 10.840 1.00 46.15 69 PRO B C 1
ATOM 1401 O O . PRO B 1 69 ? -24.138 5.152 10.977 1.00 48.13 69 PRO B O 1
ATOM 1405 N N . GLU B 1 70 ? -25.834 4.510 9.635 1.00 46.47 70 GLU B N 1
ATOM 1406 C CA . GLU B 1 70 ? -25.059 4.815 8.433 1.00 47.56 70 GLU B CA 1
ATOM 1407 C C . GLU B 1 70 ? -24.815 6.309 8.298 1.00 44.71 70 GLU B C 1
ATOM 1408 O O . GLU B 1 70 ? -23.730 6.724 7.874 1.00 45.75 70 GLU B O 1
ATOM 1414 N N . PHE B 1 71 ? -25.801 7.143 8.651 1.00 48.48 71 PHE B N 1
ATOM 1415 C CA . PHE B 1 71 ? -25.538 8.581 8.708 1.00 42.21 71 PHE B CA 1
ATOM 1416 C C . PHE B 1 71 ? -24.410 8.897 9.685 1.00 41.30 71 PHE B C 1
ATOM 1417 O O . PHE B 1 71 ? -23.507 9.676 9.373 1.00 41.81 71 PHE B O 1
ATOM 1425 N N . ARG B 1 72 ? -24.468 8.326 10.895 1.00 43.99 72 ARG B N 1
ATOM 1426 C CA . ARG B 1 72 ? -23.424 8.601 11.876 1.00 46.22 72 ARG B CA 1
ATOM 1427 C C . ARG B 1 72 ? -22.064 8.104 11.392 1.00 46.99 72 ARG B C 1
ATOM 1428 O O . ARG B 1 72 ? -21.037 8.725 11.687 1.00 46.84 72 ARG B O 1
ATOM 1436 N N . ARG B 1 73 ? -22.034 7.004 10.631 1.00 44.55 73 ARG B N 1
ATOM 1437 C CA . ARG B 1 73 ? -20.767 6.528 10.087 1.00 46.25 73 ARG B CA 1
ATOM 1438 C C . ARG B 1 73 ? -20.153 7.556 9.133 1.00 47.29 73 ARG B C 1
ATOM 1439 O O . ARG B 1 73 ? -18.962 7.883 9.232 1.00 48.34 73 ARG B O 1
ATOM 1447 N N . ARG B 1 74 ? -20.950 8.090 8.203 1.00 42.89 74 ARG B N 1
ATOM 1448 C CA . ARG B 1 74 ? -20.403 9.097 7.301 1.00 40.21 74 ARG B CA 1
ATOM 1449 C C . ARG B 1 74 ? -20.033 10.374 8.044 1.00 42.11 74 ARG B C 1
ATOM 1450 O O . ARG B 1 74 ? -19.044 11.030 7.695 1.00 42.07 74 ARG B O 1
ATOM 1458 N N . LEU B 1 75 ? -20.795 10.729 9.079 1.00 43.35 75 LEU B N 1
ATOM 1459 C CA . LEU B 1 75 ? -20.459 11.895 9.889 1.00 40.36 75 LEU B CA 1
ATOM 1460 C C . LEU B 1 75 ? -19.157 11.683 10.657 1.00 44.99 75 LEU B C 1
ATOM 1461 O O . LEU B 1 75 ? -18.311 12.584 10.724 1.00 43.04 75 LEU B O 1
ATOM 1466 N N . ASP B 1 76 ? -18.986 10.499 11.246 1.00 40.81 76 ASP B N 1
ATOM 1467 C CA . ASP B 1 76 ? -17.770 10.198 11.999 1.00 44.60 76 ASP B CA 1
ATOM 1468 C C . ASP B 1 76 ? -16.530 10.229 11.114 1.00 45.91 76 ASP B C 1
ATOM 1469 O O . ASP B 1 76 ? -15.423 10.478 11.614 1.00 46.64 76 ASP B O 1
ATOM 1474 N N . ALA B 1 77 ? -16.686 9.977 9.807 1.00 40.37 77 ALA B N 1
ATOM 1475 C CA . ALA B 1 77 ? -15.544 10.029 8.898 1.00 46.12 77 ALA B CA 1
ATOM 1476 C C . ALA B 1 77 ? -14.978 11.431 8.752 1.00 51.82 77 ALA B C 1
ATOM 1477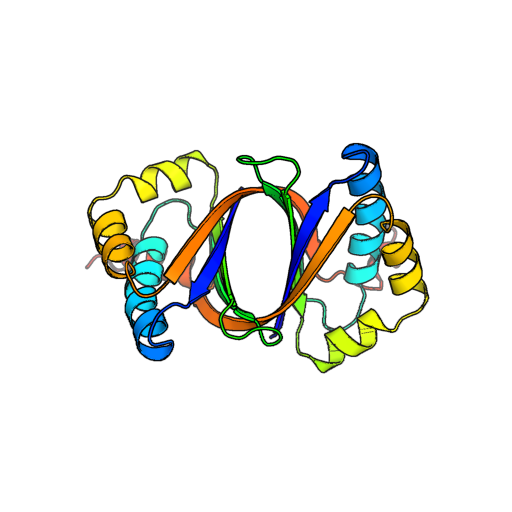 O O . ALA B 1 77 ? -13.913 11.587 8.143 1.00 50.49 77 ALA B O 1
ATOM 1479 N N . LEU B 1 78 ? -15.666 12.452 9.273 1.00 50.12 78 LEU B N 1
ATOM 1480 C CA . LEU B 1 78 ? -15.143 13.811 9.252 1.00 48.39 78 LEU B CA 1
ATOM 1481 C C . LEU B 1 78 ? -14.383 14.163 10.519 1.00 48.87 78 LEU B C 1
ATOM 1482 O O . LEU B 1 78 ? -13.677 15.178 10.535 1.00 51.32 78 LEU B O 1
ATOM 1487 N N . THR B 1 79 ? -14.513 13.366 11.579 1.00 49.09 79 THR B N 1
ATOM 1488 C CA . THR B 1 79 ? -13.732 13.632 12.782 1.00 52.75 79 THR B CA 1
ATOM 1489 C C . THR B 1 79 ? -12.246 13.543 12.451 1.00 54.20 79 THR B C 1
ATOM 1490 O O . THR B 1 79 ? -11.818 12.681 11.680 1.00 50.47 79 THR B O 1
ATOM 1494 N N . GLY B 1 80 ? -11.458 14.462 13.013 1.00 53.56 80 GLY B N 1
ATOM 1495 C CA . GLY B 1 80 ? -10.067 14.606 12.624 1.00 52.32 80 GLY B CA 1
ATOM 1496 C C . GLY B 1 80 ? -9.824 15.553 11.459 1.00 53.19 80 GLY B C 1
ATOM 1497 O O . GLY B 1 80 ? -8.674 15.935 11.218 1.00 48.93 80 GLY B O 1
ATOM 1498 N N . LEU B 1 81 ? -10.860 15.935 10.716 1.00 52.56 81 LEU B N 1
ATOM 1499 C CA . LEU B 1 81 ? -10.705 16.948 9.682 1.00 50.97 81 LEU B CA 1
ATOM 1500 C C . LEU B 1 81 ? -11.311 18.284 10.073 1.00 51.64 81 LEU B C 1
ATOM 1501 O O . LEU B 1 81 ? -10.902 19.314 9.524 1.00 50.85 81 LEU B O 1
ATOM 1506 N N . ILE B 1 82 ? -12.262 18.288 11.008 1.00 49.07 82 ILE B N 1
ATOM 1507 C CA . ILE B 1 82 ? -12.956 19.502 11.427 1.00 50.40 82 ILE B CA 1
ATOM 1508 C C . ILE B 1 82 ? -13.278 19.384 12.904 1.00 48.03 82 ILE B C 1
ATOM 1509 O O . ILE B 1 82 ? -13.394 18.281 13.443 1.00 47.37 82 ILE B O 1
ATOM 1514 N N . LYS B 1 83 ? -13.427 20.539 13.555 1.00 46.41 83 LYS B N 1
ATOM 1515 C CA . LYS B 1 83 ? -14.066 20.663 14.856 1.00 45.06 83 LYS B CA 1
ATOM 1516 C C . LYS B 1 83 ? -15.395 21.378 14.658 1.00 52.74 83 LYS B C 1
ATOM 1517 O O . LYS B 1 83 ? -15.524 22.235 13.781 1.00 51.85 83 LYS B O 1
ATOM 1523 N N . GLY B 1 84 ? -16.380 21.023 15.466 1.00 50.68 84 GLY B N 1
ATOM 1524 C CA . GLY B 1 84 ? -17.737 21.520 15.292 1.00 49.91 84 GLY B CA 1
ATOM 1525 C C . GLY B 1 84 ? -18.204 22.321 16.483 1.00 47.17 84 GLY B C 1
ATOM 1526 O O . GLY B 1 84 ? -17.874 22.003 17.626 1.00 45.75 84 GLY B O 1
ATOM 1527 N N . GLU B 1 85 ? -18.996 23.354 16.214 1.00 41.57 85 GLU B N 1
ATOM 1528 C CA . GLU B 1 85 ? -19.747 24.086 17.233 1.00 43.22 85 GLU B CA 1
ATOM 1529 C C . GLU B 1 85 ? -21.209 24.098 16.786 1.00 44.24 85 GLU B C 1
ATOM 1530 O O . GLU B 1 85 ? -21.682 25.075 16.192 1.00 46.24 85 GLU B O 1
ATOM 1536 N N . PRO B 1 86 ? -21.948 23.029 17.072 1.00 43.10 86 PRO B N 1
ATOM 1537 C CA . PRO B 1 86 ? -23.294 22.853 16.506 1.00 41.54 86 PRO B CA 1
ATOM 1538 C C . PRO B 1 86 ? -24.378 23.555 17.311 1.00 40.62 86 PRO B C 1
ATOM 1539 O O . PRO B 1 86 ? -24.317 23.660 18.540 1.00 40.01 86 PRO B O 1
ATOM 1543 N N . HIS B 1 87 ? -25.404 24.021 16.589 1.00 40.47 87 HIS B N 1
ATOM 1544 C CA . HIS B 1 87 ? -26.529 24.745 17.189 1.00 40.54 87 HIS B CA 1
ATOM 1545 C C . HIS B 1 87 ? -27.815 24.330 16.484 1.00 40.65 87 HIS B C 1
ATOM 1546 O O . HIS B 1 87 ? -28.049 24.749 15.348 1.00 40.54 87 HIS B O 1
ATOM 1553 N N . LEU B 1 88 ? -28.675 23.575 17.161 1.00 38.30 88 LEU B N 1
ATOM 1554 C CA . LEU B 1 88 ? -30.034 23.383 16.668 1.00 37.89 88 LEU B CA 1
ATOM 1555 C C . LEU B 1 88 ? -30.805 24.664 16.954 1.00 38.03 88 LEU B C 1
ATOM 1556 O O . LEU B 1 88 ? -30.901 25.080 18.113 1.00 44.14 88 LEU B O 1
ATOM 1561 N N . SER B 1 89 ? -31.341 25.303 15.913 1.00 36.04 89 SER B N 1
ATOM 1562 C CA . SER B 1 89 ? -31.819 26.672 16.034 1.00 30.90 89 SER B CA 1
ATOM 1563 C C . SER B 1 89 ? -33.222 26.798 15.463 1.00 38.52 89 SER B C 1
ATOM 1564 O O . SER B 1 89 ? -33.624 26.023 14.595 1.00 38.79 89 SER B O 1
ATOM 1567 N N . LEU B 1 90 ? -33.958 27.813 15.948 1.00 37.33 90 LEU B N 1
ATOM 1568 C CA . LEU B 1 90 ? -35.330 28.086 15.518 1.00 36.92 90 LEU B CA 1
ATOM 1569 C C . LEU B 1 90 ? -35.390 29.351 14.682 1.00 40.81 90 LEU B C 1
ATOM 1570 O O . LEU B 1 90 ? -34.827 30.377 15.090 1.00 41.02 90 LEU B O 1
ATOM 1575 N N . PRO B 1 91 ? -36.100 29.334 13.553 1.00 40.64 91 PRO B N 1
ATOM 1576 C CA . PRO B 1 91 ? -36.309 30.575 12.797 1.00 43.99 91 PRO B CA 1
ATOM 1577 C C . PRO B 1 91 ? -37.057 31.584 13.649 1.00 44.52 91 PRO B C 1
ATOM 1578 O O . PRO B 1 91 ? -37.988 31.241 14.378 1.00 43.68 91 PRO B O 1
ATOM 1582 N N . VAL B 1 92 ? -36.617 32.838 13.575 1.00 36.84 92 VAL B N 1
ATOM 1583 C CA . VAL B 1 92 ? -37.209 33.932 14.328 1.00 39.69 92 VAL B CA 1
ATOM 1584 C C . VAL B 1 92 ? -37.794 34.982 13.401 1.00 45.89 92 VAL B C 1
ATOM 1585 O O . VAL B 1 92 ? -38.849 35.557 13.681 1.00 41.87 92 VAL B O 1
ATOM 1589 N N . ARG B 1 93 ? -37.121 35.246 12.292 1.00 40.69 93 ARG B N 1
ATOM 1590 C CA . ARG B 1 93 ? -37.634 36.085 11.233 1.00 45.89 93 ARG B CA 1
ATOM 1591 C C . ARG B 1 93 ? -37.094 35.505 9.946 1.00 42.78 93 ARG B C 1
ATOM 1592 O O . ARG B 1 93 ? -36.016 34.904 9.918 1.00 41.32 93 ARG B O 1
ATOM 1600 N N . GLN B 1 94 ? -37.861 35.656 8.886 1.00 40.61 94 GLN B N 1
ATOM 1601 C CA . GLN B 1 94 ? -37.512 34.967 7.665 1.00 46.85 94 GLN B CA 1
ATOM 1602 C C . GLN B 1 94 ? -37.998 35.780 6.480 1.00 52.53 94 GLN B C 1
ATOM 1603 O O . GLN B 1 94 ? -39.108 36.326 6.503 1.00 49.62 94 GLN B O 1
ATOM 1609 N N . GLY B 1 95 ? -37.149 35.880 5.462 1.00 46.63 95 GLY B N 1
ATOM 1610 C CA . GLY B 1 95 ? -37.582 36.395 4.182 1.00 39.28 95 GLY B CA 1
ATOM 1611 C C . GLY B 1 95 ? -37.600 35.259 3.185 1.00 39.91 95 GLY B C 1
ATOM 1612 O O . GLY B 1 95 ? -36.548 34.887 2.641 1.00 42.17 95 GLY B O 1
ATOM 1613 N N . ARG B 1 96 ? -38.775 34.683 2.954 1.00 36.89 96 ARG B N 1
ATOM 1614 C CA . ARG B 1 96 ? -38.875 33.535 2.063 1.00 40.59 96 ARG B CA 1
ATOM 1615 C C . ARG B 1 96 ? -38.629 33.968 0.625 1.00 40.14 96 ARG B C 1
ATOM 1616 O O . ARG B 1 96 ? -39.019 35.068 0.216 1.00 42.89 96 ARG B O 1
ATOM 1624 N N . ALA B 1 97 ? -37.972 33.090 -0.141 1.00 37.83 97 ALA B N 1
ATOM 1625 C CA . ALA B 1 97 ? -37.647 33.394 -1.531 1.00 41.85 97 ALA B CA 1
ATOM 1626 C C . ALA B 1 97 ? -38.888 33.817 -2.308 1.00 49.01 97 ALA B C 1
ATOM 1627 O O . ALA B 1 97 ? -38.879 34.829 -3.018 1.00 43.51 97 ALA B O 1
ATOM 1629 N N . ALA B 1 98 ? -39.974 33.046 -2.185 1.00 43.02 98 ALA B N 1
ATOM 1630 C CA . ALA B 1 98 ? -41.179 33.375 -2.937 1.00 43.69 98 ALA B CA 1
ATOM 1631 C C . ALA B 1 98 ? -41.694 34.750 -2.557 1.00 41.98 98 ALA B C 1
ATOM 1632 O O . ALA B 1 98 ? -42.188 35.493 -3.418 1.00 45.68 98 ALA B O 1
ATOM 1634 N N . GLN B 1 99 ? -41.557 35.121 -1.280 1.00 39.76 99 GLN B N 1
ATOM 1635 C CA . GLN B 1 99 ? -42.076 36.404 -0.825 1.00 43.13 99 GLN B CA 1
ATOM 1636 C C . GLN B 1 99 ? -41.166 37.543 -1.255 1.00 49.30 99 GLN B C 1
ATOM 1637 O O . GLN B 1 99 ? -41.645 38.632 -1.602 1.00 45.24 99 GLN B O 1
ATOM 1643 N N . VAL B 1 100 ? -39.851 37.309 -1.253 1.00 41.25 100 VAL B N 1
ATOM 1644 C CA . VAL B 1 100 ? -38.942 38.325 -1.771 1.00 41.91 100 VAL B CA 1
ATOM 1645 C C . VAL B 1 100 ? -39.275 38.614 -3.226 1.00 41.86 100 VAL B C 1
ATOM 1646 O O . VAL B 1 100 ? -39.465 39.772 -3.614 1.00 41.40 100 VAL B O 1
ATOM 1650 N N . LEU B 1 101 ? -39.394 37.556 -4.041 1.00 37.66 101 LEU B N 1
ATOM 1651 C CA . LEU B 1 101 ? -39.743 37.724 -5.444 1.00 40.13 101 LEU B CA 1
ATOM 1652 C C . LEU B 1 101 ? -41.089 38.426 -5.587 1.00 43.79 101 LEU B C 1
ATOM 1653 O O . LEU B 1 101 ? -41.242 39.354 -6.393 1.00 42.05 101 LEU B O 1
ATOM 1658 N N . GLU B 1 102 ? -42.076 38.003 -4.795 1.00 42.26 102 GLU B N 1
ATOM 1659 C CA . GLU B 1 102 ? -43.417 38.561 -4.932 1.00 42.85 102 GLU B CA 1
ATOM 1660 C C . GLU B 1 102 ? -43.42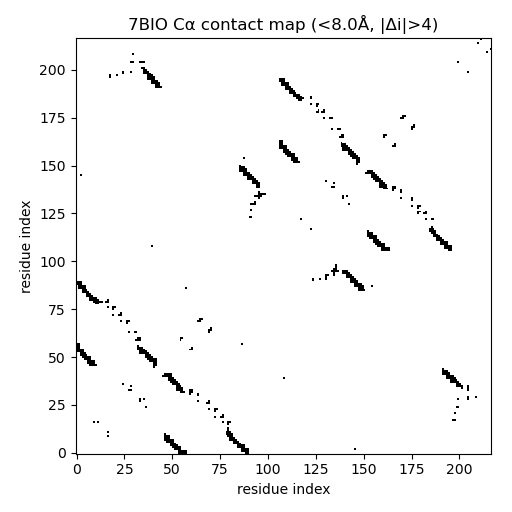9 40.061 -4.658 1.00 47.45 102 GLU B C 1
ATOM 1661 O O . GLU B 1 102 ? -44.035 40.825 -5.413 1.00 44.08 102 GLU B O 1
ATOM 1667 N N . ASN B 1 103 ? -42.756 40.512 -3.592 1.00 50.63 103 ASN B N 1
ATOM 1668 C CA . ASN B 1 103 ? -42.756 41.945 -3.298 1.00 54.55 103 ASN B CA 1
ATOM 1669 C C . ASN B 1 103 ? -42.107 42.737 -4.430 1.00 47.49 103 ASN B C 1
ATOM 1670 O O . ASN B 1 103 ? -42.549 43.846 -4.759 1.00 46.87 103 ASN B O 1
ATOM 1675 N N . LEU B 1 104 ? -41.056 42.183 -5.043 1.00 42.29 104 LEU B N 1
ATOM 1676 C CA . LEU B 1 104 ? -40.424 42.850 -6.181 1.00 40.61 104 LEU B CA 1
ATOM 1677 C C . LEU B 1 104 ? -41.383 42.965 -7.357 1.00 49.57 104 LEU B C 1
ATOM 1678 O O . LEU B 1 104 ? -41.576 44.052 -7.915 1.00 50.03 104 LEU B O 1
ATOM 1683 N N . TYR B 1 105 ? -41.981 41.844 -7.773 1.00 46.37 105 TYR B N 1
ATOM 1684 C CA . TYR B 1 105 ? -42.793 41.937 -8.973 1.00 37.60 105 TYR B CA 1
ATOM 1685 C C . TYR B 1 105 ? -44.092 42.685 -8.705 1.00 41.48 105 TYR B C 1
ATOM 1686 O O . TYR B 1 105 ? -44.650 43.281 -9.634 1.00 45.50 105 TYR B O 1
ATOM 1695 N N . PHE B 1 106 ? -44.563 42.724 -7.454 1.00 46.56 106 PHE B N 1
ATOM 1696 C CA . PHE B 1 106 ? -45.749 43.531 -7.171 1.00 50.92 106 PHE B CA 1
ATOM 1697 C C . PHE B 1 106 ? -45.428 45.016 -7.276 1.00 47.47 106 PHE B C 1
ATOM 1698 O O . PHE B 1 106 ? -46.177 45.787 -7.888 1.00 50.93 106 PHE B O 1
ATOM 1706 N N . GLN B 1 107 ? -44.311 45.439 -6.691 1.00 48.98 107 GLN B N 1
ATOM 1707 C CA . GLN B 1 107 ? -43.960 46.853 -6.767 1.00 55.93 107 GLN B CA 1
ATOM 1708 C C . GLN B 1 107 ? -43.759 47.275 -8.211 1.00 49.78 107 GLN B C 1
ATOM 1709 O O . GLN B 1 107 ? -44.237 48.338 -8.629 1.00 50.66 107 GLN B O 1
ATOM 1715 N N . GLY B 1 108 ? -43.097 46.429 -9.005 1.00 47.51 108 GLY B N 1
ATOM 1716 C CA . GLY B 1 108 ? -42.841 46.778 -10.390 1.00 47.80 108 GLY B CA 1
ATOM 1717 C C . GLY B 1 108 ? -44.065 46.703 -11.284 1.00 51.29 108 GLY B C 1
ATOM 1718 O O . GLY B 1 108 ? -44.194 47.488 -12.228 1.00 50.55 108 GLY B O 1
ATOM 1719 N N . HIS B 1 109 ? -44.973 45.760 -11.020 1.00 49.24 109 HIS B N 1
ATOM 1720 C CA . HIS B 1 109 ? -46.115 45.568 -11.904 1.00 45.48 109 HIS B CA 1
ATOM 1721 C C . HIS B 1 109 ? -47.422 46.125 -11.356 1.00 47.07 109 HIS B C 1
ATOM 1722 O O . HIS B 1 109 ? -48.426 46.116 -12.077 1.00 49.20 109 HIS B O 1
ATOM 1729 N N . HIS B 1 110 ? -47.450 46.620 -10.118 1.00 49.23 110 HIS B N 1
ATOM 1730 C CA . HIS B 1 110 ? -48.667 47.293 -9.659 1.00 55.91 110 HIS B CA 1
ATOM 1731 C C . HIS B 1 110 ? -48.789 48.684 -10.277 1.00 54.35 110 HIS B C 1
ATOM 1732 O O . HIS B 1 110 ? -49.898 49.137 -10.603 1.00 50.97 110 HIS B O 1
ATOM 1739 N N . HIS B 1 111 ? -47.661 49.371 -10.467 1.00 53.23 111 HIS B N 1
ATOM 1740 C CA . HIS B 1 111 ? -47.647 50.694 -11.099 1.00 51.03 111 HIS B CA 1
ATOM 1741 C C . HIS B 1 111 ? -48.286 51.744 -10.185 1.00 54.96 111 HIS B C 1
ATOM 1742 O O . HIS B 1 111 ? -49.075 52.587 -10.623 1.00 57.62 111 HIS B O 1
ATOM 1749 N N . HIS B 1 112 ? -47.940 51.670 -8.902 1.00 53.27 112 HIS B N 1
ATOM 1750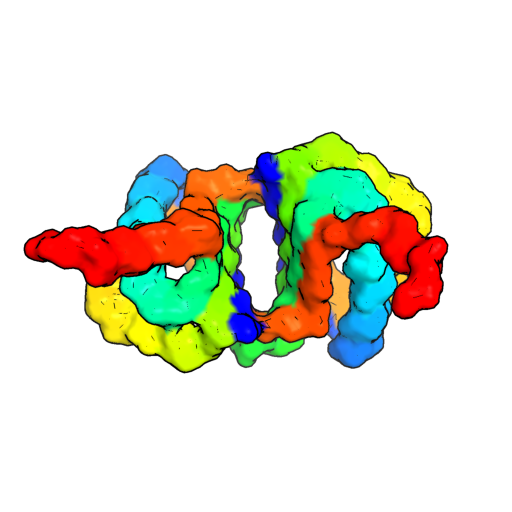 C CA . HIS B 1 112 ? -48.246 52.717 -7.929 1.00 63.39 112 HIS B CA 1
ATOM 1751 C C . HIS B 1 112 ? -47.575 54.027 -8.344 1.00 57.62 112 HIS B C 1
ATOM 1752 O O . HIS B 1 112 ? -48.242 54.985 -8.736 1.00 65.19 112 HIS B O 1
#

Solvent-accessible surface area: 12029 Å² total; per-residue (Å²): 73,11,13,26,0,26,24,9,48,27,89,35,71,14,128,72,0,34,60,109,5,95,41,2,0,51,23,5,30,77,21,99,15,14,40,68,6,20,0,0,56,2,77,155,60,89,34,8,0,0,12,23,1,34,3,82,61,87,56,29,21,123,112,2,54,52,71,84,53,9,142,137,71,72,99,40,10,106,47,19,24,142,44,60,57,9,20,0,87,41,52,58,105,18,177,52,33,113,114,102,88,130,114,136,171,198,71,11,12,35,0,22,37,4,59,26,93,31,86,23,139,67,0,44,58,97,2,83,43,1,0,48,48,6,38,64,8,100,15,8,48,90,2,20,0,0,56,2,81,127,60,90,35,11,0,0,16,19,1,31,7,81,62,107,94,33,31,147,125,4,80,73,60,118,61,20,122,140,60,57,63,35,5,111,50,22,24,136,48,61,59,7,34,0,81,46,47,64,64,3,149,32,79,81,3,112,75,62,76,121,120,141,48,140,101,147,206

Radius of gyration: 18.15 Å; Cα contacts (8 Å, |Δi|>4): 432; chains: 2; bounding box: 42×51×42 Å

CATH classification: 3.30.70.100